Protein AF-A0A2I0MS78-F1 (afdb_monomer)

Organism: Columba livia (NCBI:txid8932)

Structure (mmCIF, N/CA/C/O backbone):
data_AF-A0A2I0MS78-F1
#
_entry.id   AF-A0A2I0MS78-F1
#
loop_
_atom_site.group_PDB
_atom_site.id
_atom_site.type_symbol
_atom_site.label_atom_id
_atom_site.label_alt_id
_atom_site.label_comp_id
_atom_site.label_asym_id
_atom_site.label_entity_id
_atom_site.label_seq_id
_atom_site.pdbx_PDB_ins_code
_atom_site.Cartn_x
_atom_site.Cartn_y
_atom_site.Cartn_z
_atom_site.occupancy
_atom_site.B_iso_or_equiv
_atom_site.auth_seq_id
_atom_site.auth_comp_id
_atom_site.auth_asym_id
_atom_site.auth_atom_id
_atom_site.pdbx_PDB_model_num
ATOM 1 N N . MET A 1 1 ? 9.696 18.339 -4.725 1.00 58.41 1 MET A N 1
ATOM 2 C CA . MET A 1 1 ? 10.150 17.250 -3.825 1.00 58.41 1 MET A CA 1
ATOM 3 C C . MET A 1 1 ? 8.979 16.506 -3.193 1.00 58.41 1 MET A C 1
ATOM 5 O O . MET A 1 1 ? 9.094 15.300 -3.017 1.00 58.41 1 MET A O 1
ATOM 9 N N . ASP A 1 2 ? 7.858 17.172 -2.899 1.00 79.50 2 ASP A N 1
ATOM 10 C CA . ASP A 1 2 ? 6.695 16.513 -2.284 1.00 79.50 2 ASP A CA 1
ATOM 11 C C . ASP A 1 2 ? 6.059 15.428 -3.173 1.00 79.50 2 ASP A C 1
ATOM 13 O O . ASP A 1 2 ? 5.660 14.387 -2.660 1.00 79.50 2 ASP A O 1
ATOM 17 N N . ASP A 1 3 ? 6.066 15.592 -4.499 1.00 82.44 3 ASP A N 1
ATOM 18 C CA . ASP A 1 3 ? 5.471 14.616 -5.430 1.00 82.44 3 ASP A CA 1
ATOM 19 C C . ASP A 1 3 ? 6.134 13.233 -5.367 1.00 82.44 3 ASP A C 1
ATOM 21 O O . ASP A 1 3 ? 5.449 12.215 -5.285 1.00 82.44 3 ASP A O 1
ATOM 25 N N . ALA A 1 4 ? 7.469 13.183 -5.322 1.00 83.06 4 ALA A N 1
ATOM 26 C CA . ALA A 1 4 ? 8.211 11.928 -5.193 1.00 83.06 4 ALA A CA 1
ATOM 27 C C . ALA A 1 4 ? 7.952 11.250 -3.836 1.00 83.06 4 ALA A C 1
ATOM 29 O O . ALA A 1 4 ? 7.836 10.028 -3.755 1.00 83.06 4 ALA A O 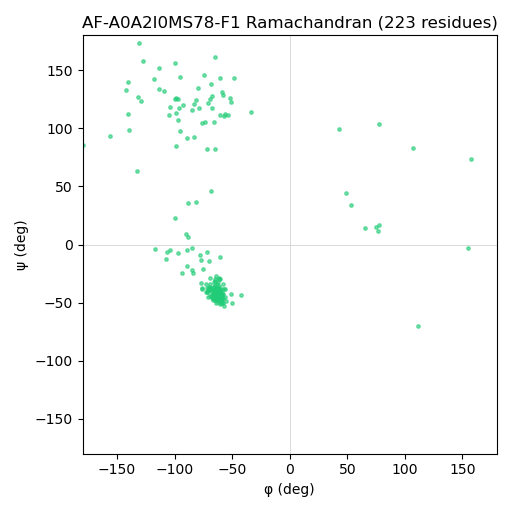1
ATOM 30 N N . LYS A 1 5 ? 7.804 12.041 -2.766 1.00 81.31 5 LYS A N 1
ATOM 31 C CA . LYS A 1 5 ? 7.459 11.523 -1.437 1.00 81.31 5 LYS A CA 1
ATOM 32 C C . LYS A 1 5 ? 6.053 10.923 -1.424 1.00 81.31 5 LYS A C 1
ATOM 34 O O . LYS A 1 5 ? 5.873 9.819 -0.916 1.00 81.31 5 LYS A O 1
ATOM 39 N N . ASN A 1 6 ? 5.086 11.621 -2.012 1.00 85.75 6 ASN A N 1
ATOM 40 C CA . ASN A 1 6 ? 3.706 11.151 -2.122 1.00 85.75 6 ASN A CA 1
ATOM 41 C C . ASN A 1 6 ? 3.625 9.853 -2.937 1.00 85.75 6 ASN A C 1
ATOM 43 O O . ASN A 1 6 ? 2.904 8.930 -2.562 1.00 85.75 6 ASN A O 1
ATOM 47 N N . LEU A 1 7 ? 4.413 9.753 -4.011 1.00 88.81 7 LEU A N 1
ATOM 48 C CA . LEU A 1 7 ? 4.521 8.556 -4.840 1.00 88.81 7 LEU A CA 1
ATOM 49 C C . LEU A 1 7 ? 5.031 7.347 -4.041 1.00 88.81 7 LEU A C 1
ATOM 51 O O . LEU A 1 7 ? 4.391 6.297 -4.017 1.00 88.81 7 LEU A O 1
ATOM 55 N N . LEU A 1 8 ? 6.149 7.513 -3.329 1.00 88.06 8 LEU A N 1
ATOM 56 C CA . LEU A 1 8 ? 6.727 6.463 -2.487 1.00 88.06 8 LEU A CA 1
ATOM 57 C C . LEU A 1 8 ? 5.777 6.042 -1.360 1.00 88.06 8 LEU A C 1
ATOM 59 O O . LEU A 1 8 ? 5.641 4.852 -1.073 1.00 88.06 8 LEU A O 1
ATOM 63 N N . GLN A 1 9 ? 5.081 7.002 -0.745 1.00 86.75 9 GLN A N 1
ATOM 64 C CA . GLN A 1 9 ? 4.062 6.718 0.266 1.00 86.75 9 GLN A CA 1
ATOM 65 C C . GLN A 1 9 ? 2.888 5.924 -0.311 1.00 86.75 9 GLN A C 1
ATOM 67 O O . GLN A 1 9 ? 2.423 4.986 0.335 1.00 86.75 9 GLN A O 1
ATOM 72 N N . ALA A 1 10 ? 2.431 6.248 -1.523 1.00 90.44 10 ALA A N 1
ATOM 73 C CA . ALA A 1 10 ? 1.357 5.517 -2.186 1.00 90.44 10 ALA A CA 1
ATOM 74 C C . ALA A 1 10 ? 1.752 4.060 -2.480 1.00 90.44 10 ALA A C 1
ATOM 76 O O . ALA A 1 10 ? 0.968 3.149 -2.209 1.00 90.44 10 ALA A O 1
ATOM 77 N N . ILE A 1 11 ? 2.980 3.835 -2.960 1.00 91.81 11 ILE A N 1
ATOM 78 C CA . ILE A 1 11 ? 3.521 2.489 -3.203 1.00 91.81 11 ILE A CA 1
ATOM 79 C C . ILE A 1 11 ? 3.636 1.712 -1.885 1.00 91.81 11 ILE A C 1
ATOM 81 O O . ILE A 1 11 ? 3.147 0.589 -1.785 1.00 91.81 11 ILE A O 1
ATOM 85 N N . SER A 1 12 ? 4.212 2.323 -0.843 1.00 89.81 12 SER A N 1
ATOM 86 C CA . SER A 1 12 ? 4.356 1.687 0.472 1.00 89.81 12 SER A CA 1
ATOM 87 C C . SER A 1 12 ? 3.003 1.348 1.106 1.00 89.81 12 SER A C 1
ATOM 89 O O . SER A 1 12 ? 2.834 0.258 1.651 1.00 89.81 12 SER A O 1
ATOM 91 N N . SER A 1 13 ? 2.014 2.244 1.008 1.00 90.62 13 SER A N 1
ATOM 92 C CA . SER A 1 13 ? 0.659 1.985 1.509 1.00 90.62 13 SER A CA 1
ATOM 93 C C . SER A 1 13 ? 0.015 0.806 0.787 1.00 90.62 13 SER A C 1
ATOM 95 O O . SER A 1 13 ? -0.566 -0.054 1.442 1.00 90.62 13 SER A O 1
ATOM 97 N N . PHE A 1 14 ? 0.154 0.737 -0.541 1.00 93.06 14 PHE A N 1
ATOM 98 C CA . PHE A 1 14 ? -0.369 -0.380 -1.323 1.00 93.06 14 PHE A CA 1
ATOM 99 C C . PHE A 1 14 ? 0.258 -1.713 -0.912 1.00 93.06 14 PHE A C 1
ATOM 101 O O . PHE A 1 14 ? -0.478 -2.666 -0.674 1.00 93.06 14 PHE A O 1
ATOM 108 N N . ILE A 1 15 ? 1.589 -1.776 -0.784 1.00 91.88 15 ILE A N 1
ATOM 109 C CA . ILE A 1 15 ? 2.288 -3.001 -0.364 1.00 91.88 15 ILE A CA 1
ATOM 110 C C . ILE A 1 15 ? 1.771 -3.454 1.004 1.00 91.88 15 ILE A C 1
ATOM 112 O O . ILE A 1 15 ? 1.407 -4.615 1.155 1.00 91.88 15 ILE A O 1
ATOM 116 N N . LYS A 1 16 ? 1.636 -2.539 1.973 1.00 89.38 16 LYS A N 1
ATOM 117 C CA . LYS A 1 16 ? 1.110 -2.856 3.312 1.00 89.38 16 LYS A CA 1
ATOM 118 C C . LYS A 1 16 ? -0.329 -3.366 3.283 1.00 89.38 16 LYS A C 1
ATOM 120 O O . LYS A 1 16 ? -0.652 -4.319 3.991 1.00 89.38 16 LYS A O 1
ATOM 125 N N . ASP A 1 17 ? -1.204 -2.738 2.502 1.00 90.25 17 ASP A N 1
ATOM 126 C CA . ASP A 1 17 ? -2.605 -3.155 2.412 1.00 90.25 17 ASP A CA 1
ATOM 127 C C . ASP A 1 17 ? -2.750 -4.497 1.680 1.00 90.25 17 ASP A C 1
ATOM 129 O O . ASP A 1 17 ? -3.541 -5.347 2.098 1.00 90.25 17 ASP A O 1
ATOM 133 N N . ALA A 1 18 ? -1.943 -4.729 0.643 1.00 90.75 18 ALA A N 1
ATOM 134 C CA . ALA A 1 18 ? -1.878 -5.999 -0.067 1.00 90.75 18 ALA A CA 1
ATOM 135 C C . ALA A 1 18 ? -1.312 -7.117 0.828 1.00 90.75 18 ALA A C 1
ATOM 137 O O . ALA A 1 18 ? -1.896 -8.198 0.887 1.00 90.75 18 ALA A O 1
ATOM 138 N N . ASP A 1 19 ? -0.267 -6.844 1.611 1.00 89.31 19 ASP A N 1
ATOM 139 C CA . ASP A 1 19 ? 0.266 -7.755 2.630 1.00 89.31 19 ASP A CA 1
ATOM 140 C C . ASP A 1 19 ? -0.767 -8.086 3.703 1.00 89.31 19 ASP A C 1
ATOM 142 O O . ASP A 1 19 ? -0.940 -9.249 4.071 1.00 89.31 19 ASP A O 1
ATOM 146 N N . ALA A 1 20 ? -1.482 -7.078 4.206 1.00 87.75 20 ALA A N 1
ATOM 147 C CA . ALA A 1 20 ? -2.550 -7.278 5.174 1.00 87.75 20 ALA A CA 1
ATOM 148 C C . ALA A 1 20 ? -3.666 -8.152 4.585 1.00 87.75 20 ALA A C 1
ATOM 150 O O . ALA A 1 20 ? -4.223 -8.995 5.288 1.00 87.75 20 ALA A O 1
ATOM 151 N N . TYR A 1 21 ? -3.983 -7.996 3.299 1.00 89.25 21 TYR A N 1
ATOM 152 C CA . TYR A 1 21 ? -4.941 -8.853 2.606 1.00 89.25 21 TYR A CA 1
ATOM 153 C C . TYR A 1 21 ? -4.429 -10.293 2.449 1.00 89.25 21 TYR A C 1
ATOM 155 O O . TYR A 1 21 ? -5.149 -11.230 2.795 1.00 89.25 21 TYR A O 1
ATOM 163 N N . ILE A 1 22 ? -3.173 -10.483 2.030 1.00 89.00 22 ILE A N 1
ATOM 164 C CA . ILE A 1 22 ? -2.531 -11.804 1.901 1.00 89.00 22 ILE A CA 1
ATOM 165 C C . ILE A 1 22 ? -2.483 -12.527 3.254 1.00 89.00 22 ILE A C 1
ATOM 167 O O . ILE A 1 22 ? -2.834 -13.703 3.337 1.00 89.00 22 ILE A O 1
ATOM 171 N N . LYS A 1 23 ? -2.119 -11.814 4.327 1.00 86.75 23 LYS A N 1
ATOM 172 C CA . LYS A 1 23 ? -2.101 -12.309 5.717 1.00 86.75 23 LYS A CA 1
ATOM 173 C C . LYS A 1 23 ? -3.506 -12.497 6.302 1.00 86.75 23 LYS A C 1
ATOM 175 O O . LYS A 1 23 ? -3.651 -12.990 7.416 1.00 86.75 23 LYS A O 1
ATOM 180 N N . GLY A 1 24 ? -4.550 -12.085 5.582 1.00 83.44 24 GLY A N 1
ATOM 181 C CA . GLY A 1 24 ? -5.938 -12.218 6.003 1.00 83.44 24 GLY A CA 1
ATOM 182 C C . GLY A 1 24 ? -6.393 -11.242 7.093 1.00 83.44 24 GLY A C 1
ATOM 183 O O . GLY A 1 24 ? -7.448 -11.460 7.689 1.00 83.44 24 GLY A O 1
ATOM 184 N N . GLN A 1 25 ? -5.615 -10.189 7.339 1.00 82.31 25 GLN A N 1
ATOM 185 C CA . GLN A 1 25 ? -5.873 -9.103 8.287 1.00 82.31 25 GLN A CA 1
ATOM 186 C C . GLN A 1 25 ? -6.758 -7.995 7.686 1.00 82.31 25 GLN A C 1
ATOM 188 O O . GLN A 1 25 ? -7.389 -7.239 8.426 1.00 82.31 25 GLN A O 1
ATOM 193 N N . LEU A 1 26 ? -6.807 -7.882 6.354 1.00 82.62 26 LEU A N 1
ATOM 194 C CA . LEU A 1 26 ? -7.689 -6.968 5.628 1.00 82.62 26 LEU A CA 1
ATOM 195 C C . LEU A 1 26 ? -8.867 -7.738 5.018 1.00 82.62 26 LEU A C 1
ATOM 197 O O . LEU A 1 26 ? -8.683 -8.603 4.165 1.00 82.62 26 LEU A O 1
ATOM 201 N N . VAL A 1 27 ? -10.083 -7.390 5.443 1.00 82.19 27 VAL A N 1
ATOM 202 C CA . VAL A 1 27 ? -11.334 -7.907 4.870 1.00 82.19 27 VAL A CA 1
ATOM 203 C C . VAL A 1 27 ? -11.803 -6.945 3.782 1.00 82.19 27 VAL A C 1
ATOM 205 O O . VAL A 1 27 ? -12.046 -5.770 4.060 1.00 82.19 27 VAL A O 1
ATOM 208 N N . CYS A 1 28 ? -11.933 -7.431 2.551 1.00 80.75 28 CYS A N 1
ATOM 209 C CA . CYS A 1 28 ? -12.414 -6.657 1.408 1.00 80.75 28 CYS A CA 1
ATOM 210 C C . CYS A 1 28 ? -13.507 -7.412 0.637 1.00 80.75 28 CYS A C 1
ATOM 212 O O . CYS A 1 28 ? -13.832 -8.562 0.937 1.00 80.75 28 CYS A O 1
ATOM 214 N N . ALA A 1 29 ? -14.111 -6.732 -0.338 1.00 81.94 29 ALA A N 1
ATOM 215 C CA . ALA A 1 29 ? -15.057 -7.347 -1.263 1.00 81.94 29 ALA A CA 1
ATOM 216 C C . ALA A 1 29 ? -14.369 -8.416 -2.141 1.00 81.94 29 ALA A C 1
ATOM 218 O O . ALA A 1 29 ? -13.146 -8.374 -2.292 1.00 81.94 29 ALA A O 1
ATOM 219 N N . PRO A 1 30 ? -15.133 -9.334 -2.768 1.00 83.38 30 PRO A N 1
ATOM 220 C CA . PRO A 1 30 ? -14.573 -10.325 -3.679 1.00 83.38 30 PRO A CA 1
ATOM 221 C C . PRO A 1 30 ? -13.690 -9.674 -4.747 1.00 83.38 30 PRO A C 1
ATOM 223 O O . PRO A 1 30 ? -14.125 -8.784 -5.485 1.00 83.38 30 PRO A O 1
ATOM 226 N N . VAL A 1 31 ? -12.439 -10.120 -4.797 1.00 86.75 31 VAL A N 1
ATOM 227 C CA . VAL A 1 31 ? -11.425 -9.612 -5.718 1.00 86.75 31 VAL A CA 1
ATOM 228 C C . VAL A 1 31 ? -11.635 -10.243 -7.092 1.00 86.75 31 VAL A C 1
ATOM 230 O O . VAL A 1 31 ? -11.839 -11.448 -7.211 1.00 86.75 31 VAL A O 1
ATOM 233 N N . LYS A 1 32 ? -11.567 -9.420 -8.138 1.00 88.19 32 LYS A N 1
ATOM 234 C CA . LYS A 1 32 ? -11.611 -9.850 -9.539 1.00 88.19 32 LYS A CA 1
ATOM 235 C C . LYS A 1 32 ? -10.197 -10.148 -10.020 1.00 88.19 32 LYS A C 1
ATOM 237 O O . LYS A 1 32 ? -9.463 -9.245 -10.430 1.00 88.19 32 LYS A O 1
ATOM 242 N N . GLU A 1 33 ? -9.804 -11.408 -9.883 1.00 89.00 33 GLU A N 1
ATOM 243 C CA . GLU A 1 33 ? -8.447 -11.881 -10.171 1.00 89.00 33 GLU A CA 1
ATOM 244 C C . GLU A 1 33 ? -8.071 -11.777 -11.643 1.00 89.00 33 GLU A C 1
ATOM 246 O O . GLU A 1 33 ? -6.960 -11.368 -11.960 1.00 89.00 33 GLU A O 1
ATOM 251 N N . ASP A 1 34 ? -9.002 -12.125 -12.525 1.00 90.50 34 ASP A N 1
ATOM 252 C CA . ASP A 1 34 ? -8.874 -12.060 -13.978 1.00 90.50 34 ASP A CA 1
ATOM 253 C C . ASP A 1 34 ? -8.374 -10.685 -14.433 1.00 90.50 34 ASP A C 1
ATOM 255 O O . ASP A 1 34 ? -7.358 -10.574 -15.119 1.00 90.50 34 ASP A O 1
ATOM 259 N N . ILE A 1 35 ? -9.022 -9.630 -13.937 1.00 91.56 35 ILE A N 1
ATOM 260 C CA . ILE A 1 35 ? -8.675 -8.246 -14.258 1.00 91.56 35 ILE A CA 1
ATOM 261 C C . ILE A 1 35 ? -7.292 -7.886 -13.705 1.00 91.56 35 ILE A C 1
ATOM 263 O O . ILE A 1 35 ? -6.532 -7.169 -14.353 1.00 91.56 35 ILE A O 1
ATOM 267 N N . LEU A 1 36 ? -6.951 -8.339 -12.495 1.00 93.19 36 LEU A N 1
ATOM 268 C CA . LEU A 1 36 ? -5.662 -8.018 -11.875 1.00 93.19 36 LEU A CA 1
ATOM 269 C C . LEU A 1 36 ? -4.494 -8.728 -12.569 1.00 93.19 36 LEU A C 1
ATOM 271 O O . LEU A 1 36 ? -3.450 -8.110 -12.776 1.00 93.19 36 LEU A O 1
ATOM 275 N N . TRP A 1 37 ? -4.675 -9.986 -12.971 1.00 95.19 37 TRP A N 1
ATOM 276 C CA . TRP A 1 37 ? -3.690 -10.730 -13.754 1.00 95.19 37 TRP A CA 1
ATOM 277 C C . TRP A 1 37 ? -3.468 -10.111 -15.130 1.00 95.19 37 TRP A C 1
ATOM 279 O O . TRP A 1 37 ? -2.320 -9.926 -15.537 1.00 95.19 37 TRP A O 1
ATOM 289 N N . GLU A 1 38 ? -4.547 -9.734 -15.817 1.00 95.69 38 GLU A N 1
ATOM 290 C CA . GLU A 1 38 ? -4.474 -9.034 -17.100 1.00 95.69 38 GLU A CA 1
ATOM 291 C C . GLU A 1 38 ? -3.729 -7.699 -16.958 1.00 95.69 38 GLU A C 1
ATOM 293 O O . GLU A 1 38 ? -2.810 -7.402 -17.722 1.00 95.69 38 GLU A O 1
ATOM 298 N N . ARG A 1 39 ? -4.067 -6.909 -15.931 1.00 95.25 39 ARG A N 1
ATOM 299 C CA . ARG A 1 39 ? -3.391 -5.638 -15.633 1.00 95.25 39 ARG A CA 1
ATOM 300 C C . ARG A 1 39 ? -1.905 -5.841 -15.367 1.00 95.25 39 ARG A C 1
ATOM 302 O O . ARG A 1 39 ? -1.100 -5.114 -15.936 1.00 95.25 39 ARG A O 1
ATOM 309 N N . LEU A 1 40 ? -1.535 -6.836 -14.562 1.00 96.50 40 LEU A N 1
ATOM 310 C CA . LEU A 1 40 ? -0.136 -7.152 -14.280 1.00 96.50 40 LEU A CA 1
ATOM 311 C C . LEU A 1 40 ? 0.627 -7.543 -15.556 1.00 96.50 40 LEU A C 1
ATOM 313 O O . LEU A 1 40 ? 1.751 -7.085 -15.762 1.00 96.50 40 LEU A O 1
ATOM 317 N N . ALA A 1 41 ? 0.029 -8.366 -16.421 1.00 97.06 41 ALA A N 1
ATOM 318 C CA . ALA A 1 41 ? 0.632 -8.754 -17.694 1.00 97.06 41 ALA A CA 1
ATOM 319 C C . ALA A 1 41 ? 0.833 -7.541 -18.619 1.00 97.06 41 ALA A C 1
ATOM 321 O O . ALA A 1 41 ? 1.929 -7.345 -19.147 1.00 97.06 41 ALA A O 1
ATOM 322 N N . ASN A 1 42 ? -0.185 -6.686 -18.744 1.00 96.94 42 ASN A N 1
ATOM 323 C CA . ASN A 1 42 ? -0.113 -5.465 -19.543 1.00 96.94 42 ASN A CA 1
ATOM 324 C C . ASN A 1 42 ? 0.944 -4.495 -18.999 1.00 96.94 42 ASN A C 1
ATOM 326 O O . ASN A 1 42 ? 1.758 -3.992 -19.768 1.00 96.94 42 ASN A O 1
ATOM 330 N N . THR A 1 43 ? 1.009 -4.289 -17.680 1.00 97.38 43 THR A N 1
ATOM 331 C CA . THR A 1 43 ? 2.044 -3.452 -17.058 1.00 97.38 43 THR A CA 1
ATOM 332 C C . THR A 1 43 ? 3.446 -3.983 -17.353 1.00 97.38 43 THR A C 1
ATOM 334 O O . THR A 1 43 ? 4.310 -3.194 -17.722 1.00 97.38 43 THR A O 1
ATOM 337 N N . LYS A 1 44 ? 3.678 -5.302 -17.282 1.00 97.12 44 LYS A N 1
ATOM 338 C CA . LYS A 1 44 ? 4.979 -5.905 -17.635 1.00 97.12 44 LYS A CA 1
ATOM 339 C C . LYS A 1 44 ? 5.398 -5.594 -19.071 1.00 97.12 44 LYS A C 1
ATOM 341 O O . LYS A 1 44 ? 6.562 -5.272 -19.314 1.00 97.12 44 LYS A O 1
ATOM 346 N N . VAL A 1 45 ? 4.462 -5.677 -20.018 1.00 97.69 45 VAL A N 1
ATOM 347 C CA . VAL A 1 45 ? 4.714 -5.336 -21.426 1.00 97.69 45 VAL A CA 1
ATOM 348 C C . VAL A 1 45 ? 5.028 -3.847 -21.570 1.00 97.69 45 VAL A C 1
ATOM 350 O O . VAL A 1 45 ? 6.026 -3.501 -22.200 1.00 97.69 45 VAL A O 1
ATOM 353 N N . THR A 1 46 ? 4.239 -2.976 -20.939 1.00 97.12 46 THR A N 1
ATOM 354 C CA . THR A 1 46 ? 4.436 -1.520 -20.987 1.00 97.12 46 THR A CA 1
ATOM 355 C C . THR A 1 46 ? 5.767 -1.095 -20.373 1.00 97.12 46 THR A C 1
ATOM 357 O O . THR A 1 46 ? 6.471 -0.287 -20.967 1.00 97.12 46 THR A O 1
ATOM 360 N N . VAL A 1 47 ? 6.153 -1.659 -19.226 1.00 96.62 47 VAL A N 1
ATOM 361 C CA . VAL A 1 47 ? 7.443 -1.377 -18.576 1.00 96.62 47 VAL A CA 1
ATOM 362 C C . VAL A 1 47 ? 8.601 -1.814 -19.468 1.00 96.62 47 VAL A C 1
ATOM 364 O O . VAL A 1 47 ? 9.542 -1.052 -19.671 1.00 96.62 47 VAL A O 1
ATOM 367 N N . LYS A 1 48 ? 8.516 -3.007 -20.068 1.00 95.88 48 LYS A N 1
ATOM 368 C CA . LYS A 1 48 ? 9.542 -3.481 -21.003 1.00 95.88 48 LYS A CA 1
ATOM 369 C C . LYS A 1 48 ? 9.649 -2.580 -22.238 1.00 95.88 48 LYS A C 1
ATOM 371 O O . LYS A 1 48 ? 10.757 -2.301 -22.683 1.00 95.88 48 LYS A O 1
ATOM 376 N N . ALA A 1 49 ? 8.519 -2.128 -22.779 1.00 96.81 49 ALA A N 1
ATOM 377 C CA . ALA A 1 49 ? 8.493 -1.201 -23.906 1.00 96.81 49 ALA A CA 1
ATOM 378 C C . ALA A 1 49 ? 9.080 0.168 -23.532 1.00 96.81 49 ALA A C 1
ATOM 380 O O . ALA A 1 49 ? 9.853 0.717 -24.305 1.00 96.81 49 ALA A O 1
ATOM 381 N N . ALA A 1 50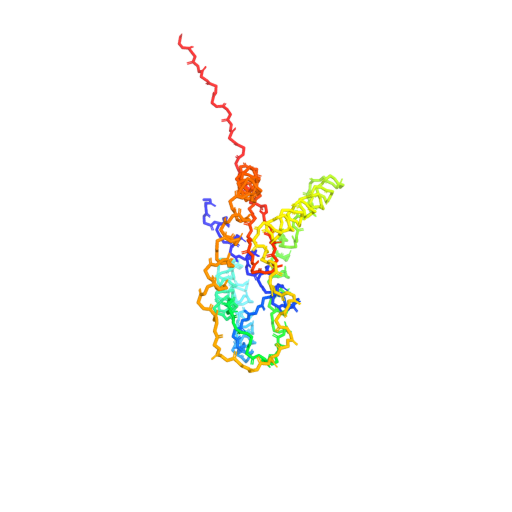 ? 8.771 0.681 -22.339 1.00 96.69 50 ALA A N 1
ATOM 382 C CA . ALA A 1 50 ? 9.324 1.932 -21.830 1.00 96.69 50 ALA A CA 1
ATOM 383 C C . ALA A 1 50 ? 10.845 1.849 -21.637 1.00 96.69 50 ALA A C 1
ATOM 385 O O . ALA A 1 50 ? 11.565 2.754 -22.029 1.00 96.69 50 ALA A O 1
ATOM 386 N N . PHE A 1 51 ? 11.364 0.734 -21.120 1.00 93.62 51 PHE A N 1
ATOM 387 C CA . PHE A 1 51 ? 12.813 0.547 -21.004 1.00 93.62 51 PHE A CA 1
ATOM 388 C C . PHE A 1 51 ? 13.524 0.369 -22.348 1.00 93.62 51 PHE A C 1
ATOM 390 O O . PHE A 1 51 ? 14.687 0.743 -22.469 1.00 93.62 51 PHE A O 1
ATOM 397 N N . ALA A 1 52 ? 12.842 -0.173 -23.358 1.00 96.06 52 ALA A N 1
ATOM 398 C CA . ALA A 1 52 ? 13.375 -0.251 -24.718 1.00 96.06 52 ALA A CA 1
ATOM 399 C C . ALA A 1 52 ? 13.356 1.106 -25.453 1.00 96.06 52 ALA A C 1
ATOM 401 O O . ALA A 1 52 ? 14.098 1.279 -26.418 1.00 96.06 52 ALA A O 1
ATOM 402 N N . ASP A 1 53 ? 12.519 2.044 -25.005 1.00 94.69 53 ASP A N 1
ATOM 403 C CA . ASP A 1 53 ? 12.363 3.399 -25.539 1.00 94.69 53 ASP A CA 1
ATOM 404 C C . ASP A 1 53 ? 13.154 4.391 -24.671 1.00 94.69 53 ASP A C 1
ATOM 406 O O . ASP A 1 53 ? 12.626 4.956 -23.719 1.00 94.69 53 ASP A O 1
ATOM 410 N N . ASP A 1 54 ? 14.452 4.534 -24.955 1.00 96.19 54 ASP A N 1
ATOM 411 C CA . ASP A 1 54 ? 15.369 5.469 -24.272 1.00 96.19 54 ASP A CA 1
ATOM 412 C C . ASP A 1 54 ? 15.392 5.351 -22.733 1.00 96.19 54 ASP A C 1
ATOM 414 O O . ASP A 1 54 ? 15.544 6.335 -22.013 1.00 96.19 54 ASP A O 1
ATOM 418 N N . PHE A 1 55 ? 15.221 4.131 -22.205 1.00 92.62 55 PHE A N 1
ATOM 419 C CA . PHE A 1 55 ? 15.124 3.889 -20.762 1.00 92.62 55 PHE A CA 1
ATOM 420 C C . PHE A 1 55 ? 14.121 4.833 -20.067 1.00 92.62 55 PHE A C 1
ATOM 422 O O . PHE A 1 55 ? 14.412 5.365 -18.992 1.00 92.62 55 PHE A O 1
ATOM 429 N N . ASP A 1 56 ? 12.934 5.035 -20.656 1.00 95.69 56 ASP A N 1
ATOM 430 C CA . ASP A 1 56 ? 11.878 5.911 -20.129 1.00 95.69 56 ASP A CA 1
ATOM 431 C C . ASP A 1 56 ? 11.328 5.387 -18.785 1.00 95.69 56 ASP A C 1
ATOM 433 O O . ASP A 1 56 ? 10.293 4.719 -18.677 1.00 95.69 56 ASP A O 1
ATOM 437 N N . THR A 1 57 ? 12.051 5.708 -17.711 1.00 92.69 57 THR A N 1
ATOM 438 C CA . THR A 1 57 ? 11.695 5.361 -16.331 1.00 92.69 57 THR A CA 1
ATOM 439 C C . THR A 1 57 ? 10.416 6.053 -15.884 1.00 92.69 57 THR A C 1
ATOM 441 O O . THR A 1 57 ? 9.667 5.486 -15.091 1.00 92.69 57 THR A O 1
ATOM 444 N N . SER A 1 58 ? 10.111 7.236 -16.423 1.00 92.75 58 SER A N 1
ATOM 445 C CA . SER A 1 58 ? 8.897 7.980 -16.084 1.00 92.75 58 SER A CA 1
ATOM 446 C C . SER A 1 58 ? 7.656 7.218 -16.542 1.00 92.75 58 SER A C 1
ATOM 448 O O . SER A 1 58 ? 6.733 7.003 -15.753 1.00 92.75 58 SER A O 1
ATOM 450 N N . ARG A 1 59 ? 7.653 6.733 -17.790 1.00 95.19 59 ARG A N 1
ATOM 451 C CA . ARG A 1 59 ? 6.568 5.904 -18.329 1.00 95.19 59 ARG A CA 1
ATOM 452 C C . ARG A 1 59 ? 6.477 4.555 -17.623 1.00 95.19 59 ARG A C 1
ATOM 454 O O . ARG A 1 59 ? 5.370 4.096 -17.340 1.00 95.19 59 ARG A O 1
ATOM 461 N N . ALA A 1 60 ? 7.611 3.938 -17.294 1.00 95.62 60 ALA A N 1
ATOM 462 C CA . ALA A 1 60 ? 7.627 2.681 -16.550 1.00 95.62 60 ALA A CA 1
ATOM 463 C C . ALA A 1 60 ? 7.007 2.831 -15.145 1.00 95.62 60 ALA A C 1
ATOM 465 O O . ALA A 1 60 ? 6.135 2.051 -14.760 1.00 95.62 60 ALA A O 1
ATOM 466 N N . VAL A 1 61 ? 7.392 3.877 -14.406 1.00 94.31 61 VAL A N 1
ATOM 467 C CA . VAL A 1 61 ? 6.846 4.187 -13.076 1.00 94.31 61 VAL A CA 1
ATOM 468 C C . VAL A 1 61 ? 5.359 4.548 -13.153 1.00 94.31 61 VAL A C 1
ATOM 470 O O . VAL A 1 61 ? 4.581 4.094 -12.314 1.00 94.31 61 VAL A O 1
ATOM 473 N N . ALA A 1 62 ? 4.930 5.295 -14.175 1.00 94.88 62 ALA A N 1
ATOM 474 C CA . ALA A 1 62 ? 3.515 5.601 -14.393 1.00 94.88 62 ALA A CA 1
ATOM 475 C C . ALA A 1 62 ? 2.674 4.326 -14.594 1.00 94.88 62 ALA A C 1
ATOM 477 O O . ALA A 1 62 ? 1.639 4.162 -13.949 1.00 94.88 62 ALA A O 1
ATOM 478 N N . ALA A 1 63 ? 3.157 3.371 -15.397 1.00 96.62 63 ALA A N 1
ATOM 479 C CA . ALA A 1 63 ? 2.474 2.094 -15.616 1.00 96.62 63 ALA A CA 1
ATOM 480 C C . ALA A 1 63 ? 2.337 1.255 -14.328 1.00 96.62 63 ALA A C 1
ATOM 482 O O . ALA A 1 63 ? 1.356 0.524 -14.151 1.00 96.62 63 ALA A O 1
ATOM 483 N N . ILE A 1 64 ? 3.306 1.359 -13.416 1.00 95.62 64 ILE A N 1
ATOM 484 C CA . ILE A 1 64 ? 3.256 0.712 -12.098 1.00 95.62 64 ILE A CA 1
ATOM 485 C C . ILE A 1 64 ? 2.259 1.408 -11.179 1.00 95.62 64 ILE A C 1
ATOM 487 O O . ILE A 1 64 ? 1.492 0.738 -10.488 1.00 95.62 64 ILE A O 1
ATOM 491 N N . MET A 1 65 ? 2.214 2.737 -11.193 1.00 95.12 65 MET A N 1
ATOM 492 C CA . MET A 1 65 ? 1.217 3.479 -10.427 1.00 95.12 65 MET A CA 1
ATOM 493 C C . MET A 1 65 ? -0.207 3.190 -10.880 1.00 95.12 65 MET A C 1
ATOM 495 O O . MET A 1 65 ? -1.090 3.059 -10.033 1.00 95.12 65 MET A O 1
ATOM 499 N N . ASP A 1 66 ? -0.426 3.010 -12.180 1.00 95.69 66 ASP A N 1
ATOM 500 C CA . ASP A 1 66 ? -1.719 2.577 -12.704 1.00 95.69 66 ASP A CA 1
ATOM 501 C C . ASP A 1 66 ? -2.095 1.185 -12.177 1.00 95.69 66 ASP A C 1
ATOM 503 O O . ASP A 1 66 ? -3.224 0.969 -11.724 1.00 95.69 66 ASP A O 1
ATOM 507 N N . LEU A 1 67 ? -1.148 0.240 -12.152 1.00 95.94 67 LEU A N 1
ATOM 508 C CA . LEU A 1 67 ? -1.364 -1.088 -11.567 1.00 95.94 67 LEU A CA 1
ATOM 509 C C . LEU A 1 67 ? -1.741 -0.997 -10.080 1.00 95.94 67 LEU A C 1
ATOM 511 O O . LEU A 1 67 ? -2.728 -1.603 -9.653 1.00 95.94 67 LEU A O 1
ATOM 515 N N . ILE A 1 68 ? -1.002 -0.197 -9.309 1.00 94.69 68 ILE A N 1
ATOM 516 C CA . ILE A 1 68 ? -1.256 0.057 -7.885 1.00 94.69 68 ILE A CA 1
ATOM 517 C C . ILE A 1 68 ? -2.633 0.691 -7.680 1.00 94.69 68 ILE A C 1
ATOM 519 O O . ILE A 1 68 ? -3.383 0.281 -6.793 1.00 94.69 68 ILE A O 1
ATOM 523 N N . HIS A 1 69 ? -3.006 1.661 -8.514 1.00 94.25 69 HIS A N 1
ATOM 524 C CA . HIS A 1 69 ? -4.313 2.304 -8.465 1.00 94.25 69 HIS A CA 1
ATOM 525 C C . HIS A 1 69 ? -5.445 1.286 -8.668 1.00 94.25 69 HIS A C 1
ATOM 527 O O . HIS A 1 69 ? -6.422 1.262 -7.910 1.00 94.25 69 HIS A O 1
ATOM 533 N N . HIS A 1 70 ? -5.297 0.395 -9.651 1.00 91.75 70 HIS A N 1
ATOM 534 C CA . HIS A 1 70 ? -6.263 -0.667 -9.913 1.00 91.75 70 HIS A CA 1
ATOM 535 C C . HIS A 1 70 ? -6.339 -1.704 -8.784 1.00 91.75 70 HIS A C 1
ATOM 537 O O . HIS A 1 70 ? -7.447 -2.120 -8.436 1.00 91.75 70 HIS A O 1
ATOM 543 N N . GLY A 1 71 ? -5.207 -2.071 -8.179 1.00 91.75 71 GLY A N 1
ATOM 544 C CA . GLY A 1 71 ? -5.162 -2.948 -7.006 1.00 91.75 71 GLY A CA 1
ATOM 545 C C . GLY A 1 71 ? -5.839 -2.320 -5.782 1.00 91.75 71 GLY A C 1
ATOM 546 O O . GLY A 1 71 ? -6.755 -2.905 -5.205 1.00 91.75 71 GLY A O 1
ATOM 547 N N . ASN A 1 72 ? -5.487 -1.077 -5.443 1.00 92.56 72 ASN A N 1
ATOM 548 C CA . ASN A 1 72 ?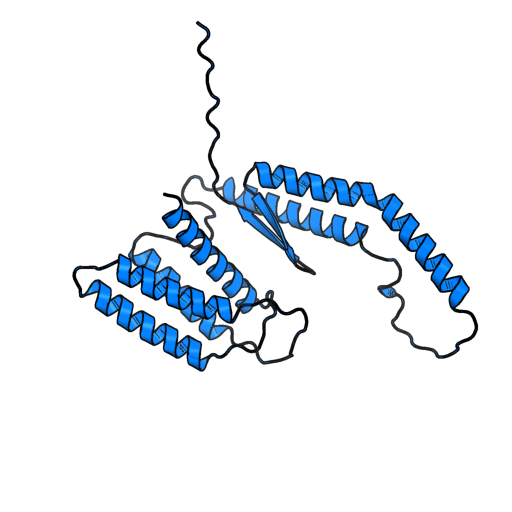 -6.082 -0.333 -4.325 1.00 92.56 72 ASN A CA 1
ATOM 549 C C . ASN A 1 72 ? -7.600 -0.167 -4.454 1.00 92.56 72 ASN A C 1
ATOM 551 O O . ASN A 1 72 ? -8.326 -0.192 -3.460 1.00 92.56 72 ASN A O 1
ATOM 555 N N . ARG A 1 73 ? -8.117 -0.029 -5.681 1.00 89.44 73 ARG A N 1
ATOM 556 C CA . ARG A 1 73 ? -9.564 0.063 -5.910 1.00 89.44 73 ARG A CA 1
ATOM 557 C C . ARG A 1 73 ? -10.311 -1.188 -5.434 1.00 89.44 73 ARG A C 1
ATOM 559 O O . ARG A 1 73 ? -11.477 -1.060 -5.054 1.00 89.44 73 ARG A O 1
ATOM 566 N N . GLN A 1 74 ? -9.659 -2.351 -5.458 1.00 88.38 74 GLN A N 1
ATOM 567 C CA . GLN A 1 74 ? -10.213 -3.631 -5.014 1.00 88.38 74 GLN A CA 1
ATO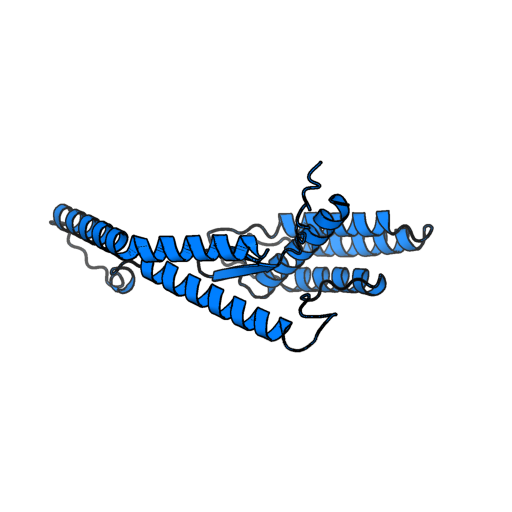M 568 C C . GLN A 1 74 ? -9.885 -3.949 -3.540 1.00 88.38 74 GLN A C 1
ATOM 570 O O . GLN A 1 74 ? -10.677 -4.617 -2.882 1.00 88.38 74 GLN A O 1
ATOM 575 N N . LEU A 1 75 ? -8.802 -3.396 -2.978 1.00 86.19 75 LEU A N 1
ATOM 576 C CA . LEU A 1 75 ? -8.414 -3.523 -1.560 1.00 86.19 75 LEU A CA 1
ATOM 577 C C . LEU A 1 75 ? -9.150 -2.553 -0.613 1.00 86.19 75 LEU A C 1
ATOM 579 O O . LEU A 1 75 ? -8.587 -2.048 0.357 1.00 86.19 75 LEU A O 1
ATOM 583 N N . LYS A 1 76 ? -10.433 -2.276 -0.859 1.00 82.00 76 LYS A N 1
ATOM 584 C CA . LYS A 1 76 ? -11.224 -1.430 0.047 1.00 82.00 76 LYS A CA 1
ATOM 585 C C . LYS A 1 76 ? -11.729 -2.249 1.228 1.00 82.00 76 LYS A C 1
ATOM 587 O O . LYS A 1 76 ? -12.425 -3.243 1.029 1.00 82.00 76 LYS A O 1
ATOM 592 N N . ALA A 1 77 ? -11.409 -1.805 2.442 1.00 76.62 77 ALA A N 1
ATOM 593 C CA . ALA A 1 77 ? -11.882 -2.437 3.667 1.00 76.62 77 ALA A CA 1
ATOM 594 C C . ALA A 1 77 ? -13.420 -2.450 3.723 1.00 76.62 77 ALA A C 1
ATOM 596 O O . ALA A 1 77 ? -14.062 -1.416 3.525 1.00 76.62 77 ALA A O 1
ATOM 597 N N . VAL A 1 78 ? -14.006 -3.611 4.020 1.00 74.88 78 VAL A N 1
ATOM 598 C CA . VAL A 1 78 ? -15.454 -3.784 4.213 1.00 74.88 78 VAL A CA 1
ATOM 599 C C . VAL A 1 78 ? -15.712 -4.252 5.645 1.00 74.88 78 VAL A C 1
ATOM 601 O O . VAL A 1 78 ? -14.951 -5.037 6.202 1.00 74.88 78 VAL A O 1
ATOM 604 N N . THR A 1 79 ? -16.789 -3.765 6.264 1.00 61.66 79 THR A N 1
ATOM 605 C CA . THR A 1 79 ? -17.153 -4.071 7.661 1.00 61.66 79 THR A CA 1
ATOM 606 C C . THR A 1 79 ? -17.808 -5.442 7.853 1.00 61.66 79 THR A C 1
ATOM 608 O O . THR A 1 79 ? -18.009 -5.863 8.989 1.00 61.66 79 THR A O 1
ATOM 611 N N . LYS A 1 80 ? -18.151 -6.141 6.765 1.00 59.91 80 LYS A N 1
ATOM 612 C CA . LYS A 1 80 ? -18.844 -7.432 6.774 1.00 59.91 80 LYS A CA 1
ATOM 613 C C . LYS A 1 80 ? -18.085 -8.430 5.905 1.00 59.91 80 LYS A C 1
ATOM 615 O O . LYS A 1 80 ? -17.874 -8.168 4.723 1.00 59.91 80 LYS A O 1
ATOM 620 N N . ASP A 1 81 ? -17.698 -9.557 6.499 1.00 60.88 81 ASP A N 1
ATOM 621 C CA . ASP A 1 81 ? -17.065 -10.659 5.777 1.00 60.88 81 ASP A CA 1
ATOM 622 C C . ASP A 1 81 ? -18.108 -11.345 4.883 1.00 60.88 81 ASP A C 1
ATOM 624 O O . ASP A 1 81 ? -19.166 -11.771 5.353 1.00 60.88 81 ASP A O 1
ATOM 628 N N . ALA A 1 82 ? -17.841 -11.386 3.578 1.00 59.62 82 ALA A N 1
ATOM 629 C CA . ALA A 1 82 ? -18.717 -12.014 2.594 1.00 59.62 82 ALA A CA 1
ATOM 630 C C . ALA A 1 82 ? -18.472 -13.528 2.466 1.00 59.62 82 ALA A C 1
ATOM 632 O O . ALA A 1 82 ? -19.178 -14.184 1.704 1.00 59.62 82 ALA A O 1
ATOM 633 N N . GLY A 1 83 ? -17.484 -14.093 3.176 1.00 59.56 83 GLY A N 1
ATOM 634 C CA . GLY A 1 83 ? -17.190 -15.530 3.141 1.00 59.56 83 GLY A CA 1
ATOM 635 C C . GLY A 1 83 ? -16.708 -16.039 1.777 1.00 59.56 83 GLY A C 1
ATOM 636 O O . GLY A 1 83 ? -16.701 -17.245 1.540 1.00 59.56 83 GLY A O 1
ATOM 637 N N . SER A 1 84 ? -16.321 -15.144 0.861 1.00 65.06 84 SER A N 1
ATOM 638 C CA . SER A 1 84 ? -15.786 -15.521 -0.448 1.00 65.06 84 SER A CA 1
ATOM 639 C C . SER A 1 84 ? -14.352 -16.052 -0.322 1.00 65.06 84 SER A C 1
ATOM 641 O O . SER A 1 84 ? -13.589 -15.511 0.486 1.00 65.06 84 SER A O 1
ATOM 643 N N . PRO A 1 85 ? -13.940 -17.037 -1.144 1.00 68.00 85 PRO A N 1
ATOM 644 C CA . PRO A 1 85 ? -12.555 -17.494 -1.199 1.00 68.00 85 PRO A CA 1
ATOM 645 C C . PRO A 1 85 ? -11.599 -16.313 -1.394 1.00 68.00 85 PRO A C 1
ATOM 647 O O . PRO A 1 85 ? -11.770 -15.509 -2.311 1.00 68.00 85 PRO A O 1
ATOM 650 N N . ARG A 1 86 ? -10.608 -16.181 -0.507 1.00 74.31 86 ARG A N 1
ATOM 651 C CA . ARG A 1 86 ? -9.578 -15.144 -0.625 1.00 74.31 86 ARG A CA 1
ATOM 652 C C . ARG A 1 86 ? -8.561 -15.603 -1.655 1.00 74.31 86 ARG A C 1
ATOM 654 O O . ARG A 1 86 ? -7.881 -16.601 -1.431 1.00 74.31 86 ARG A O 1
ATOM 661 N N . SER A 1 87 ? -8.420 -14.864 -2.747 1.00 73.69 87 SER A N 1
ATOM 662 C CA . SER A 1 87 ? -7.298 -15.071 -3.660 1.00 73.69 87 SER A CA 1
ATOM 663 C C . SER A 1 87 ? -6.174 -14.110 -3.345 1.00 73.69 87 SER A C 1
ATOM 665 O O . SER A 1 87 ? -6.204 -12.937 -3.717 1.00 73.69 87 SER A O 1
ATOM 667 N N . SER A 1 88 ? -5.205 -14.616 -2.590 1.00 83.19 88 SER A N 1
ATOM 668 C CA . SER A 1 88 ? -4.009 -13.896 -2.152 1.00 83.19 88 SER A CA 1
ATOM 669 C C . SER A 1 88 ? -2.888 -13.911 -3.197 1.00 83.19 88 SER A C 1
ATOM 671 O O . SER A 1 88 ? -2.058 -13.002 -3.223 1.00 83.19 88 SER A O 1
ATOM 673 N N . VAL A 1 89 ? -2.874 -14.906 -4.090 1.00 91.19 89 VAL A N 1
ATOM 674 C CA . VAL A 1 89 ? -1.755 -15.172 -5.014 1.00 91.19 89 VAL A CA 1
ATOM 675 C C . VAL A 1 89 ? -1.525 -14.018 -5.989 1.00 91.19 89 VAL A C 1
ATOM 677 O O . VAL A 1 89 ? -0.378 -13.652 -6.261 1.00 91.19 89 VAL A O 1
ATOM 680 N N . VAL A 1 90 ? -2.603 -13.411 -6.493 1.00 92.44 90 VAL A N 1
ATOM 681 C CA . VAL A 1 90 ? -2.503 -12.307 -7.454 1.00 92.44 90 VAL A CA 1
ATOM 682 C C . VAL A 1 90 ? -1.823 -11.081 -6.842 1.00 92.44 90 VAL A C 1
ATOM 684 O O . VAL A 1 90 ? -0.932 -10.504 -7.460 1.00 92.44 90 VAL A O 1
ATOM 687 N N . TYR A 1 91 ? -2.149 -10.733 -5.595 1.00 92.88 91 TYR A N 1
ATOM 688 C CA . TYR A 1 91 ? -1.495 -9.622 -4.904 1.00 92.88 91 TYR A CA 1
ATOM 689 C C . TYR A 1 91 ? -0.048 -9.939 -4.556 1.00 92.88 91 TYR A C 1
ATOM 691 O O . TYR A 1 91 ? 0.800 -9.078 -4.757 1.00 92.88 91 TYR A O 1
ATOM 699 N N . GLY A 1 92 ? 0.263 -11.170 -4.135 1.00 92.50 92 GLY A N 1
ATOM 700 C CA . GLY A 1 92 ? 1.656 -11.579 -3.921 1.00 92.50 92 GLY A CA 1
ATOM 701 C C . GLY A 1 92 ? 2.498 -11.443 -5.194 1.00 92.50 92 GLY A C 1
ATOM 702 O O . GLY A 1 92 ? 3.629 -10.969 -5.153 1.00 92.50 92 GLY A O 1
ATOM 703 N N . SER A 1 93 ? 1.910 -11.766 -6.348 1.00 94.69 93 SER A N 1
ATOM 704 C CA . SER A 1 93 ? 2.566 -11.622 -7.653 1.00 94.69 93 SER A CA 1
ATOM 705 C C . SER A 1 93 ? 2.758 -10.160 -8.061 1.00 94.69 93 SER A C 1
ATOM 707 O O . SER A 1 93 ? 3.786 -9.813 -8.643 1.00 94.69 93 SER A O 1
ATOM 709 N N . ILE A 1 94 ? 1.787 -9.295 -7.749 1.00 95.00 94 ILE A N 1
ATOM 710 C CA . ILE A 1 94 ? 1.894 -7.850 -7.977 1.00 95.00 94 ILE A CA 1
ATOM 711 C C . ILE A 1 94 ? 2.980 -7.245 -7.077 1.00 95.00 94 ILE A C 1
ATOM 713 O O . ILE A 1 94 ? 3.830 -6.522 -7.589 1.00 95.00 94 ILE A O 1
ATOM 717 N N . ILE A 1 95 ? 2.991 -7.565 -5.776 1.00 93.38 95 ILE A N 1
ATOM 718 C CA . ILE A 1 95 ? 4.015 -7.096 -4.827 1.00 93.38 95 ILE A CA 1
ATOM 719 C C . ILE A 1 95 ? 5.400 -7.522 -5.307 1.00 93.38 95 ILE A C 1
ATOM 721 O O . ILE A 1 95 ? 6.254 -6.667 -5.513 1.00 93.38 95 ILE A O 1
ATOM 725 N N . SER A 1 96 ? 5.592 -8.815 -5.587 1.00 94.25 96 SER A N 1
ATOM 726 C CA . SER A 1 96 ? 6.881 -9.348 -6.036 1.00 94.25 96 SER A CA 1
ATOM 727 C C . SER A 1 96 ? 7.383 -8.665 -7.311 1.00 94.25 96 SER A C 1
ATOM 729 O O . SER A 1 96 ? 8.575 -8.389 -7.438 1.00 94.25 96 SER A O 1
ATOM 731 N N . TYR A 1 97 ? 6.485 -8.347 -8.248 1.00 95.44 97 TYR A N 1
ATOM 732 C CA . TYR A 1 97 ? 6.861 -7.620 -9.456 1.00 95.44 97 TYR A CA 1
ATOM 733 C C . TYR A 1 97 ? 7.261 -6.166 -9.174 1.00 95.44 97 TYR A C 1
ATOM 735 O O . TYR A 1 97 ? 8.259 -5.701 -9.717 1.00 95.44 97 TYR A O 1
ATOM 743 N N . ILE A 1 98 ? 6.502 -5.456 -8.335 1.00 94.00 98 ILE A N 1
ATOM 744 C CA . ILE A 1 98 ? 6.795 -4.067 -7.958 1.00 94.00 98 ILE A CA 1
ATOM 745 C C . ILE A 1 98 ? 8.131 -3.994 -7.217 1.00 94.00 98 ILE A C 1
ATOM 747 O O . ILE A 1 98 ? 8.980 -3.179 -7.568 1.00 94.00 98 ILE A O 1
ATOM 751 N N . GLU A 1 99 ? 8.341 -4.862 -6.228 1.00 92.19 99 GLU A N 1
ATOM 752 C CA . GLU A 1 99 ? 9.597 -4.933 -5.484 1.00 92.19 99 GLU A CA 1
ATOM 753 C C . GLU A 1 99 ? 10.770 -5.268 -6.401 1.00 92.19 99 GLU A C 1
ATOM 755 O O . GLU A 1 99 ? 11.787 -4.588 -6.333 1.00 92.19 99 GLU A O 1
ATOM 760 N N . GLY A 1 100 ? 10.619 -6.249 -7.298 1.00 91.69 100 GLY A N 1
ATOM 761 C CA . GLY A 1 100 ? 11.640 -6.590 -8.288 1.00 91.69 100 GLY A CA 1
ATOM 762 C C . GLY A 1 100 ? 11.998 -5.406 -9.188 1.00 91.69 100 GLY A C 1
ATOM 763 O O . GLY A 1 100 ? 13.167 -5.049 -9.281 1.00 91.69 100 GLY A O 1
ATOM 764 N N . PHE A 1 101 ? 10.994 -4.737 -9.765 1.00 92.75 101 PHE A N 1
ATOM 765 C CA . PHE A 1 101 ? 11.195 -3.553 -10.606 1.00 92.75 101 PHE A CA 1
ATOM 766 C C . PHE A 1 101 ? 11.986 -2.460 -9.889 1.00 92.75 101 PHE A C 1
ATOM 768 O O . PHE A 1 101 ? 12.919 -1.885 -10.443 1.00 92.75 101 PHE A O 1
ATOM 775 N N . PHE A 1 102 ? 11.598 -2.139 -8.658 1.00 91.44 102 PHE A N 1
ATOM 776 C CA . PHE A 1 102 ? 12.260 -1.077 -7.922 1.00 91.44 102 PHE A CA 1
ATOM 777 C C . PHE A 1 102 ? 13.652 -1.493 -7.455 1.00 91.44 102 PHE A C 1
ATOM 779 O O . PHE A 1 102 ? 14.558 -0.662 -7.481 1.00 91.44 102 PHE A O 1
ATOM 786 N N . ASN A 1 103 ? 13.848 -2.766 -7.111 1.00 90.31 103 ASN A N 1
ATOM 787 C CA . ASN A 1 103 ? 15.151 -3.299 -6.734 1.00 90.31 103 ASN A CA 1
ATOM 788 C C . ASN A 1 103 ? 16.135 -3.253 -7.913 1.00 90.31 103 ASN A C 1
ATOM 790 O O . ASN A 1 103 ? 17.286 -2.867 -7.726 1.00 90.31 103 ASN A O 1
ATOM 794 N N . ASP A 1 104 ? 15.662 -3.527 -9.134 1.00 88.50 104 ASP A N 1
ATOM 795 C CA . ASP A 1 104 ? 16.441 -3.355 -10.369 1.00 88.50 104 ASP A CA 1
ATOM 796 C C . ASP A 1 104 ? 16.865 -1.887 -10.584 1.00 88.50 104 ASP A C 1
ATOM 798 O O . ASP A 1 104 ? 17.928 -1.615 -11.141 1.00 88.50 104 ASP A O 1
ATOM 802 N N . LEU A 1 105 ? 16.068 -0.930 -10.093 1.00 87.94 105 LEU A N 1
ATOM 803 C CA . LEU A 1 105 ? 16.380 0.506 -10.083 1.00 87.94 105 LEU A CA 1
ATOM 804 C C . LEU A 1 105 ? 17.163 0.962 -8.835 1.00 87.94 105 LEU A C 1
ATOM 806 O O . LEU A 1 105 ? 17.370 2.161 -8.644 1.00 87.94 105 LEU A O 1
ATOM 810 N N . GLY A 1 106 ? 17.594 0.037 -7.972 1.00 86.00 106 GLY A N 1
ATOM 811 C CA . GLY A 1 106 ? 18.344 0.336 -6.748 1.00 86.00 106 GLY A CA 1
ATOM 812 C C . GLY A 1 106 ? 17.496 0.869 -5.585 1.00 86.00 106 GLY A C 1
ATOM 813 O O . GLY A 1 106 ? 18.038 1.438 -4.639 1.00 86.00 106 GLY A O 1
ATOM 814 N N . MET A 1 107 ? 16.173 0.700 -5.636 1.00 85.44 107 MET A N 1
ATOM 815 C CA . MET A 1 107 ? 15.229 1.076 -4.582 1.00 85.44 107 MET A CA 1
ATOM 816 C C . MET A 1 107 ? 14.648 -0.165 -3.900 1.00 85.44 107 MET A C 1
ATOM 818 O O . MET A 1 107 ? 14.142 -1.069 -4.554 1.00 85.44 107 MET A O 1
ATOM 822 N N . SER A 1 108 ? 14.632 -0.186 -2.570 1.00 81.38 108 SER A N 1
ATOM 823 C CA . SER A 1 108 ? 13.979 -1.250 -1.801 1.00 81.38 108 SER A CA 1
ATOM 824 C C . SER A 1 108 ? 12.778 -0.707 -1.028 1.00 81.38 108 SER A C 1
ATOM 826 O O . SER A 1 108 ? 12.841 0.348 -0.398 1.00 81.38 108 SER A O 1
ATOM 828 N N . PHE A 1 109 ? 11.666 -1.440 -1.113 1.00 73.12 109 PHE A N 1
ATOM 829 C CA . PHE A 1 109 ? 10.413 -1.167 -0.393 1.00 73.12 109 PHE A CA 1
ATOM 830 C C . PHE A 1 109 ? 10.165 -2.141 0.751 1.00 73.12 109 PHE A C 1
ATOM 832 O O . PHE A 1 109 ? 9.222 -1.936 1.521 1.00 73.12 109 PHE A O 1
ATOM 839 N N . GLY A 1 110 ? 11.023 -3.163 0.870 1.00 60.41 110 GLY A N 1
ATOM 840 C CA . GLY A 1 110 ? 11.090 -3.994 2.058 1.00 60.41 110 GLY A CA 1
ATOM 841 C C . GLY A 1 110 ? 11.139 -3.092 3.279 1.00 60.41 110 GLY A C 1
ATOM 842 O O . GLY A 1 110 ? 11.695 -1.991 3.207 1.00 60.41 110 GLY A O 1
ATOM 843 N N . GLU A 1 111 ? 10.480 -3.532 4.354 1.00 52.22 111 GLU A N 1
ATOM 844 C CA . GLU A 1 111 ? 10.485 -2.848 5.641 1.00 52.22 111 GLU A CA 1
ATOM 845 C C . GLU A 1 111 ? 11.842 -2.187 5.831 1.00 52.22 111 GLU A C 1
ATOM 847 O O . GLU A 1 111 ? 12.870 -2.858 5.914 1.00 52.22 111 GLU A O 1
ATOM 852 N N . LYS A 1 112 ? 11.844 -0.854 5.851 1.00 46.16 112 LYS A N 1
ATOM 853 C CA . LYS A 1 112 ? 13.003 -0.027 6.171 1.00 46.16 112 LYS A CA 1
ATOM 854 C C . LYS A 1 112 ? 13.332 -0.208 7.663 1.00 46.16 112 LYS A C 1
ATOM 856 O O . LYS A 1 112 ? 13.532 0.755 8.388 1.00 46.16 112 LYS A O 1
ATOM 861 N N . GLN A 1 113 ? 13.358 -1.451 8.137 1.00 42.91 113 GLN A N 1
ATOM 862 C CA . GLN A 1 113 ? 14.228 -1.914 9.189 1.00 42.91 113 GLN A CA 1
ATOM 863 C C . GLN A 1 113 ? 15.633 -1.969 8.577 1.00 42.91 113 GLN A C 1
ATOM 865 O O . GLN A 1 113 ? 16.131 -3.006 8.162 1.00 42.91 113 GLN A O 1
ATOM 870 N N . VAL A 1 114 ? 16.268 -0.796 8.565 1.00 44.19 114 VAL A N 1
ATOM 871 C CA . VAL A 1 114 ? 17.724 -0.628 8.535 1.00 44.19 114 VAL A CA 1
ATOM 872 C C . VAL A 1 114 ? 18.433 -0.833 7.193 1.00 44.19 114 VAL A C 1
ATOM 874 O O . VAL A 1 114 ? 18.868 -1.918 6.830 1.00 44.19 114 VAL A O 1
ATOM 877 N N . ALA A 1 115 ? 18.795 0.293 6.587 1.00 37.38 115 ALA A N 1
ATOM 878 C CA . ALA A 1 115 ? 20.104 0.427 5.958 1.00 37.38 115 ALA A CA 1
ATOM 879 C C . ALA A 1 115 ? 20.722 1.757 6.401 1.00 37.38 115 ALA A C 1
ATOM 881 O O . ALA A 1 115 ? 20.843 2.655 5.588 1.00 37.38 115 ALA A O 1
ATOM 882 N N . LEU A 1 116 ? 20.984 1.893 7.712 1.00 39.34 116 LEU A N 1
ATOM 883 C CA . LEU A 1 116 ? 21.948 2.790 8.381 1.00 39.34 116 LEU A CA 1
ATOM 884 C C . LEU A 1 116 ? 21.837 2.528 9.911 1.00 39.34 116 LEU A C 1
ATOM 886 O O . LEU A 1 116 ? 21.061 3.183 10.597 1.00 39.34 116 LEU A O 1
ATOM 890 N N . GLY A 1 117 ? 22.562 1.527 10.440 1.00 39.03 117 GLY A N 1
ATOM 891 C CA . GLY A 1 117 ? 22.689 1.255 11.892 1.00 39.03 117 GLY A CA 1
ATOM 892 C C . GLY A 1 117 ? 21.930 0.022 12.417 1.00 39.03 117 GLY A C 1
ATOM 893 O O . GLY A 1 117 ? 20.822 0.132 12.936 1.00 39.03 117 GLY A O 1
ATOM 894 N N . GLY A 1 118 ? 22.528 -1.168 12.276 1.00 53.53 118 GLY A N 1
ATOM 895 C CA . GLY A 1 118 ? 21.983 -2.446 12.756 1.00 53.53 118 GLY A CA 1
ATOM 896 C C . GLY A 1 118 ? 21.949 -2.562 14.283 1.00 53.53 118 GLY A C 1
ATOM 897 O O . GLY A 1 118 ? 22.900 -2.177 14.955 1.00 53.53 118 GLY A O 1
ATOM 898 N N . GLY A 1 119 ? 20.849 -3.114 14.807 1.00 55.19 119 GLY A N 1
ATOM 899 C CA . GLY A 1 119 ? 20.597 -3.351 16.235 1.00 55.19 119 GLY A CA 1
ATOM 900 C C . GLY A 1 119 ? 19.494 -2.451 16.790 1.00 55.19 119 GLY A C 1
ATOM 901 O O . GLY A 1 119 ? 18.379 -2.909 17.044 1.00 55.19 119 GLY A O 1
ATOM 902 N N . ASP A 1 120 ? 19.780 -1.158 16.902 1.00 62.47 120 ASP A N 1
ATOM 903 C CA . ASP A 1 120 ? 18.933 -0.216 17.644 1.00 62.47 120 ASP A CA 1
ATOM 904 C C . ASP A 1 120 ? 17.579 0.051 16.973 1.00 62.47 120 ASP A C 1
ATOM 906 O O . ASP A 1 120 ? 16.569 0.205 17.653 1.00 62.47 120 ASP A O 1
ATOM 910 N N . SER A 1 121 ? 17.513 0.050 15.639 1.00 69.44 121 SER A N 1
ATOM 911 C CA . SER A 1 121 ? 16.264 0.323 14.912 1.00 69.44 121 SER A CA 1
ATOM 912 C C . SER A 1 121 ? 15.290 -0.867 14.903 1.00 69.44 121 SER A C 1
ATOM 914 O O . SER A 1 121 ? 14.076 -0.660 14.984 1.00 69.44 121 SER A O 1
ATOM 916 N N . ALA A 1 122 ? 15.791 -2.107 14.882 1.00 71.88 122 ALA A N 1
ATOM 917 C CA . ALA A 1 122 ? 14.953 -3.300 15.034 1.00 71.88 122 ALA A CA 1
ATOM 918 C C . ALA A 1 122 ? 14.433 -3.423 16.476 1.00 71.88 122 ALA A C 1
ATOM 920 O O . ALA A 1 122 ? 13.252 -3.696 16.696 1.00 71.88 122 ALA A O 1
ATOM 921 N N . LEU A 1 123 ? 15.292 -3.131 17.463 1.00 81.00 123 LEU A N 1
ATOM 922 C CA . LEU A 1 123 ? 14.894 -3.044 18.868 1.00 81.00 123 LEU A CA 1
ATOM 923 C C . LEU A 1 123 ? 13.825 -1.963 19.072 1.00 81.00 123 LEU A C 1
ATOM 925 O O . LEU A 1 123 ? 12.788 -2.237 19.670 1.00 81.00 123 LEU A O 1
ATOM 929 N N . LEU A 1 124 ? 14.033 -0.763 18.523 1.00 84.62 124 LEU A N 1
ATOM 930 C CA . LEU A 1 124 ? 13.062 0.329 18.572 1.00 84.62 124 LEU A CA 1
ATOM 931 C C . LEU A 1 124 ? 11.729 -0.071 17.931 1.00 84.62 124 LEU A C 1
ATOM 933 O O . LEU A 1 124 ? 10.679 0.176 18.515 1.00 84.62 124 LEU A O 1
ATOM 937 N N . SER A 1 125 ? 11.760 -0.738 16.776 1.00 83.12 125 SER A N 1
ATOM 938 C CA . SER A 1 125 ? 10.549 -1.229 16.104 1.00 83.12 125 SER A CA 1
ATOM 939 C C . SER A 1 125 ? 9.796 -2.238 16.975 1.00 83.12 125 SER A C 1
ATOM 941 O O . SER A 1 125 ? 8.584 -2.121 17.135 1.00 83.12 125 SER A O 1
ATOM 943 N N . SER A 1 126 ? 10.508 -3.172 17.615 1.00 84.50 126 SER A N 1
ATOM 944 C CA . SER A 1 126 ? 9.913 -4.116 18.569 1.00 84.50 126 SER A CA 1
ATOM 945 C C . SER A 1 126 ? 9.318 -3.413 19.793 1.00 84.50 126 SER A C 1
ATOM 947 O O . SER A 1 126 ? 8.261 -3.814 20.274 1.00 84.50 126 SER A O 1
ATOM 949 N N . VAL A 1 127 ? 9.974 -2.369 20.307 1.00 91.00 127 VAL A N 1
ATOM 950 C CA . VAL A 1 127 ? 9.476 -1.580 21.443 1.00 91.00 127 VAL A CA 1
ATOM 951 C C . VAL A 1 127 ? 8.217 -0.803 21.056 1.00 91.00 127 VAL A C 1
ATOM 953 O O . VAL A 1 127 ? 7.244 -0.810 21.809 1.00 91.00 127 VAL A O 1
ATOM 956 N N . ILE A 1 128 ? 8.204 -0.169 19.879 1.00 90.25 128 ILE A N 1
ATOM 957 C CA . ILE A 1 128 ? 7.030 0.544 19.357 1.00 90.25 128 ILE A CA 1
ATOM 958 C C . ILE A 1 128 ? 5.871 -0.434 19.155 1.00 90.25 128 ILE A C 1
ATOM 960 O O . ILE A 1 128 ? 4.746 -0.137 19.547 1.00 90.25 128 ILE A O 1
ATOM 964 N N . GLU A 1 129 ? 6.137 -1.618 18.609 1.00 88.75 129 GLU A N 1
ATOM 965 C CA . GLU A 1 129 ? 5.138 -2.667 18.417 1.00 88.75 129 GLU A CA 1
ATOM 966 C C . GLU A 1 129 ? 4.503 -3.112 19.751 1.00 88.75 129 GLU A C 1
ATOM 968 O O . GLU A 1 129 ? 3.274 -3.138 19.876 1.00 88.75 129 GLU A O 1
ATOM 973 N N . GLU A 1 130 ? 5.309 -3.388 20.785 1.00 93.44 130 GLU A N 1
ATOM 974 C CA . GLU A 1 130 ? 4.782 -3.703 22.123 1.00 93.44 130 GLU A CA 1
ATOM 975 C C . GLU A 1 130 ? 4.000 -2.535 22.733 1.00 93.44 130 GLU A C 1
ATOM 977 O O . GLU A 1 130 ? 2.952 -2.747 23.349 1.00 93.44 130 GLU A O 1
ATOM 982 N N . LEU A 1 131 ? 4.454 -1.297 22.532 1.00 94.19 131 LEU A N 1
ATOM 983 C CA . LEU A 1 131 ? 3.785 -0.095 23.028 1.00 94.19 131 LEU A CA 1
ATOM 984 C C . LEU A 1 131 ? 2.417 0.115 22.363 1.00 94.19 131 LEU A C 1
ATOM 986 O O . LEU A 1 131 ? 1.424 0.393 23.042 1.00 94.19 131 LEU A O 1
ATOM 990 N N . VAL A 1 132 ? 2.336 -0.070 21.044 1.00 91.81 132 VAL A N 1
ATOM 991 C CA . VAL A 1 132 ? 1.088 0.004 20.273 1.00 91.81 132 VAL A CA 1
ATOM 992 C C . VAL A 1 132 ? 0.130 -1.102 20.709 1.00 91.81 132 VAL A C 1
ATOM 994 O O . VAL A 1 132 ? -1.059 -0.842 20.921 1.00 91.81 132 VAL A O 1
ATOM 997 N N . ARG A 1 133 ? 0.635 -2.319 20.934 1.00 90.50 133 ARG A N 1
ATOM 998 C CA . ARG A 1 133 ? -0.164 -3.446 21.430 1.00 90.50 133 ARG A CA 1
ATOM 999 C C . ARG A 1 133 ? -0.661 -3.224 22.856 1.00 90.50 133 ARG A C 1
ATOM 1001 O O . ARG A 1 133 ? -1.818 -3.525 23.155 1.00 90.50 133 ARG A O 1
ATOM 1008 N N . PHE A 1 134 ? 0.179 -2.685 23.734 1.00 94.44 134 PHE A N 1
ATOM 1009 C CA . PHE A 1 134 ? -0.205 -2.292 25.086 1.00 94.44 134 PHE A CA 1
ATOM 1010 C C . PHE A 1 134 ? -1.319 -1.241 25.050 1.00 94.44 134 PHE A C 1
ATOM 1012 O O . PHE A 1 134 ? -2.373 -1.444 25.655 1.00 94.44 134 PHE A O 1
ATOM 1019 N N . ARG A 1 135 ? -1.146 -0.173 24.261 1.00 93.25 135 ARG A N 1
ATOM 1020 C CA . ARG A 1 135 ? -2.167 0.863 24.058 1.00 93.25 135 ARG A CA 1
ATOM 1021 C C . ARG A 1 135 ? -3.483 0.268 23.558 1.00 93.25 135 ARG A C 1
ATOM 1023 O O . ARG A 1 135 ? -4.542 0.620 24.074 1.00 93.25 135 ARG A O 1
ATOM 1030 N N . ALA A 1 136 ? -3.432 -0.637 22.581 1.00 90.56 136 ALA A N 1
ATOM 1031 C CA . ALA A 1 136 ? -4.614 -1.312 22.051 1.00 90.56 136 ALA A CA 1
ATOM 1032 C C . ALA A 1 136 ? -5.356 -2.100 23.140 1.00 90.56 136 ALA A C 1
ATOM 1034 O O . ALA A 1 136 ? -6.574 -1.978 23.257 1.00 90.56 136 ALA A O 1
ATOM 1035 N N . LYS A 1 137 ? -4.633 -2.840 23.992 1.00 91.06 137 LYS A N 1
ATOM 1036 C CA . LYS A 1 137 ? -5.211 -3.562 25.139 1.00 91.06 137 LYS A CA 1
ATOM 1037 C C . LYS A 1 137 ? -5.850 -2.616 26.154 1.00 91.06 137 LYS A C 1
ATOM 1039 O O . LYS A 1 137 ? -6.976 -2.862 26.576 1.00 91.06 137 LYS A O 1
ATOM 1044 N N . VAL A 1 138 ? -5.170 -1.527 26.517 1.00 92.62 138 VAL A N 1
ATOM 1045 C CA . VAL A 1 138 ? -5.690 -0.526 27.467 1.00 92.62 138 VAL A CA 1
ATOM 1046 C C . VAL A 1 138 ? -6.942 0.147 26.912 1.00 92.62 138 VAL A C 1
ATOM 1048 O O . VAL A 1 138 ? -7.950 0.236 27.610 1.00 92.62 138 VAL A O 1
ATOM 1051 N N . ARG A 1 139 ? -6.925 0.555 25.638 1.00 90.75 139 ARG A N 1
ATOM 1052 C CA . ARG A 1 139 ? -8.093 1.129 24.959 1.00 90.75 139 ARG A CA 1
ATOM 1053 C C . ARG A 1 139 ? -9.240 0.124 24.878 1.00 90.75 139 ARG A C 1
ATOM 1055 O O . ARG A 1 139 ? -10.379 0.493 25.143 1.00 90.75 139 ARG A O 1
ATOM 1062 N N . HIS A 1 140 ? -8.953 -1.134 24.546 1.00 88.81 140 HIS A N 1
ATOM 1063 C CA . HIS A 1 140 ? -9.965 -2.185 24.501 1.00 88.81 140 HIS A CA 1
ATOM 1064 C C . HIS A 1 140 ? -10.585 -2.409 25.879 1.00 88.81 140 HIS A C 1
ATOM 1066 O O . HIS A 1 140 ? -11.801 -2.400 25.983 1.00 88.81 140 HIS A O 1
ATOM 1072 N N . TYR A 1 141 ? -9.785 -2.501 26.944 1.00 89.19 141 TYR A N 1
ATOM 1073 C CA . TYR A 1 141 ? -10.285 -2.590 28.319 1.00 89.19 141 TYR A CA 1
ATOM 1074 C C . TYR A 1 141 ? -11.127 -1.369 28.712 1.00 89.19 141 TYR A C 1
ATOM 1076 O O . TYR A 1 141 ? -12.202 -1.511 29.295 1.00 89.19 141 TYR A O 1
ATOM 1084 N N . ALA A 1 142 ? -10.676 -0.165 28.355 1.00 89.12 142 ALA A N 1
ATOM 1085 C CA . ALA A 1 142 ? -11.402 1.066 28.637 1.00 89.12 142 ALA A CA 1
ATOM 1086 C C . ALA A 1 142 ? -12.784 1.097 27.952 1.00 89.12 142 ALA A C 1
ATOM 1088 O O . ALA A 1 142 ? -13.749 1.589 28.535 1.00 89.12 142 ALA A O 1
ATOM 1089 N N . LEU A 1 143 ? -12.887 0.525 26.746 1.00 86.31 143 LEU A N 1
ATOM 1090 C CA . LEU A 1 143 ? -14.123 0.425 25.963 1.00 86.31 143 LEU A CA 1
ATOM 1091 C C . LEU A 1 143 ? -14.943 -0.849 26.244 1.00 86.31 143 LEU A C 1
ATOM 1093 O O . LEU A 1 143 ? -16.125 -0.886 25.899 1.00 86.31 143 LEU A O 1
ATOM 1097 N N . ALA A 1 144 ? -14.340 -1.882 26.839 1.00 83.25 144 ALA A N 1
ATOM 1098 C CA . ALA A 1 144 ? -14.958 -3.185 27.059 1.00 83.25 144 ALA A CA 1
ATOM 1099 C C . ALA A 1 144 ? -16.094 -3.083 28.076 1.00 83.25 144 ALA A C 1
ATOM 1101 O O . ALA A 1 144 ? -15.925 -2.594 29.196 1.00 83.25 144 ALA A O 1
ATOM 1102 N N . LEU A 1 145 ? -17.258 -3.586 27.683 1.00 72.25 145 LEU A N 1
ATOM 1103 C CA . LEU A 1 145 ? -18.449 -3.622 28.519 1.00 72.25 145 LEU A CA 1
ATOM 1104 C C . LEU A 1 145 ? -18.549 -4.985 29.218 1.00 72.25 145 LEU A C 1
ATOM 1106 O O . LEU A 1 145 ? -18.214 -5.990 28.590 1.00 72.25 145 LEU A O 1
ATOM 1110 N N . PRO A 1 146 ? -19.037 -5.048 30.470 1.00 59.81 146 PRO A N 1
ATOM 1111 C CA . PRO A 1 146 ? -19.153 -6.304 31.216 1.00 59.81 146 PRO A CA 1
ATOM 1112 C C . PRO A 1 146 ? -20.061 -7.386 30.599 1.00 59.81 146 PRO A C 1
ATOM 1114 O O . PRO A 1 146 ? -20.008 -8.519 31.057 1.00 59.81 146 PRO A O 1
ATOM 1117 N N . ASP A 1 147 ? -20.860 -7.093 29.567 1.00 55.38 147 ASP A N 1
ATOM 1118 C CA . ASP A 1 147 ? -21.925 -8.005 29.109 1.00 55.38 147 ASP A CA 1
ATOM 1119 C C . ASP A 1 147 ? -21.633 -8.801 27.830 1.00 55.38 147 ASP A C 1
ATOM 1121 O O . ASP A 1 147 ? -22.405 -9.685 27.472 1.00 55.38 147 ASP A O 1
ATOM 1125 N N . ALA A 1 148 ? -20.503 -8.579 27.152 1.00 46.75 148 ALA A N 1
ATOM 1126 C CA . ALA A 1 148 ? -20.192 -9.341 25.934 1.00 46.75 148 ALA A CA 1
ATOM 1127 C C . ALA A 1 148 ? -19.861 -10.829 26.198 1.00 46.75 148 ALA A C 1
ATOM 1129 O O . ALA A 1 148 ? -19.844 -11.625 25.265 1.00 46.75 148 ALA A O 1
ATOM 1130 N N . ALA A 1 149 ? -19.607 -11.215 27.454 1.00 41.34 149 ALA A N 1
ATOM 1131 C CA . ALA A 1 149 ? -19.335 -12.601 27.844 1.00 41.34 149 ALA A CA 1
ATOM 1132 C C . ALA A 1 149 ? -20.568 -13.350 28.395 1.00 41.34 149 ALA A C 1
ATOM 1134 O O . ALA A 1 149 ? -20.479 -14.554 28.624 1.00 41.34 149 ALA A O 1
ATOM 1135 N N . ALA A 1 150 ? -21.703 -12.670 28.612 1.00 41.03 150 ALA A N 1
ATOM 1136 C CA . ALA A 1 150 ? -22.881 -13.251 29.269 1.00 41.03 150 ALA A CA 1
ATOM 1137 C C . ALA A 1 150 ? -24.067 -13.544 28.323 1.00 41.03 150 ALA A C 1
ATOM 1139 O O . ALA A 1 150 ? -24.974 -14.277 28.708 1.00 41.03 150 ALA A O 1
ATOM 1140 N N . GLU A 1 151 ? -24.070 -13.054 27.077 1.00 39.41 151 GLU A N 1
ATOM 1141 C CA . GLU A 1 151 ? -25.190 -13.239 26.128 1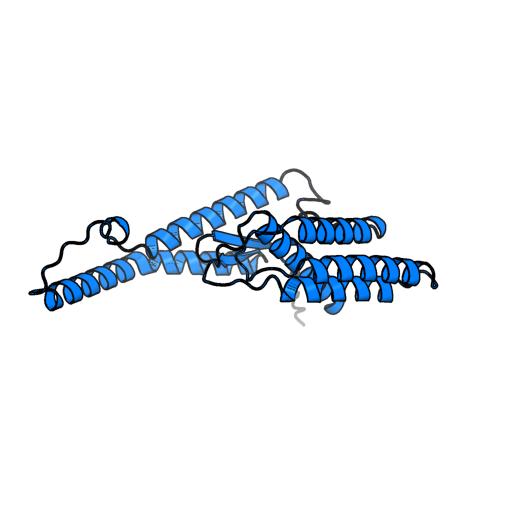.00 39.41 151 GLU A CA 1
ATOM 1142 C C . GLU A 1 151 ? -25.117 -14.527 25.276 1.00 39.41 151 GLU A C 1
ATOM 1144 O O . GLU A 1 151 ? -25.523 -14.549 24.117 1.00 39.41 151 GLU A O 1
ATOM 1149 N N . ALA A 1 152 ? -24.628 -15.635 25.840 1.00 36.41 152 ALA A N 1
ATOM 1150 C CA . ALA A 1 152 ? -24.642 -16.946 25.173 1.00 36.41 152 ALA A CA 1
ATOM 1151 C C . ALA A 1 152 ? -25.787 -17.870 25.636 1.00 36.41 152 ALA A C 1
ATOM 1153 O O . ALA A 1 152 ? -25.684 -19.086 25.484 1.00 36.41 152 ALA A O 1
ATOM 1154 N N . VAL A 1 153 ? -26.882 -17.333 26.189 1.00 36.56 153 VAL A N 1
ATOM 1155 C CA . VAL A 1 153 ? -28.091 -18.127 26.476 1.00 36.56 153 VAL A CA 1
ATOM 1156 C C . VAL A 1 153 ? -29.354 -17.320 26.147 1.00 36.56 153 VAL A C 1
ATOM 1158 O O . VAL A 1 153 ? -29.644 -16.348 26.843 1.00 36.56 153 VAL A O 1
ATOM 1161 N N . PRO A 1 154 ? -30.141 -17.700 25.124 1.00 40.03 154 PRO A N 1
ATOM 1162 C CA . PRO A 1 154 ? -31.473 -17.154 24.937 1.00 40.03 154 PRO A CA 1
ATOM 1163 C C . PRO A 1 154 ? -32.454 -17.928 25.825 1.00 40.03 154 PRO A C 1
ATOM 1165 O O . PRO A 1 154 ? -32.624 -19.136 25.665 1.00 40.03 154 PRO A O 1
ATOM 1168 N N . MET A 1 155 ? -33.140 -17.242 26.737 1.00 36.41 155 MET A N 1
ATOM 1169 C CA . MET A 1 155 ? -34.445 -17.708 27.203 1.00 36.41 155 MET A CA 1
ATOM 1170 C C . MET A 1 155 ? -35.457 -16.571 27.182 1.00 36.41 155 MET A C 1
ATOM 1172 O O . MET A 1 155 ? -35.237 -15.480 27.707 1.00 36.41 155 MET A O 1
ATOM 1176 N N . GLU A 1 156 ? -36.559 -16.877 26.509 1.00 36.19 156 GLU A N 1
ATOM 1177 C CA . GLU A 1 156 ? -37.757 -16.076 26.326 1.00 36.19 156 GLU A CA 1
ATOM 1178 C C . GLU A 1 156 ? -38.427 -15.743 27.667 1.00 36.19 156 GLU A C 1
ATOM 1180 O O . GLU A 1 156 ? -38.498 -16.577 28.568 1.00 36.19 156 GLU A O 1
ATOM 1185 N N . GLY A 1 157 ? -38.975 -14.531 27.784 1.00 36.56 157 GLY A N 1
ATOM 1186 C CA . GLY A 1 157 ? -39.782 -14.142 28.944 1.00 36.56 157 GLY A CA 1
ATOM 1187 C C . GLY A 1 157 ? -39.847 -12.636 29.163 1.00 36.56 157 GLY A C 1
ATOM 1188 O O . GLY A 1 157 ? -39.223 -12.091 30.068 1.00 36.56 157 GLY A O 1
ATOM 1189 N N . ALA A 1 158 ? -40.595 -11.936 28.314 1.00 48.00 158 ALA A N 1
ATOM 1190 C CA . ALA A 1 158 ? -40.728 -10.487 28.344 1.00 48.00 158 ALA A CA 1
ATOM 1191 C C . ALA A 1 158 ? -41.784 -10.004 29.354 1.00 48.00 158 ALA A C 1
ATOM 1193 O O . ALA A 1 158 ? -42.923 -9.832 28.951 1.00 48.00 158 ALA A O 1
ATOM 1194 N N . VAL A 1 159 ? -41.411 -9.692 30.605 1.00 41.28 159 VAL A N 1
ATOM 1195 C CA . VAL A 1 159 ? -42.070 -8.652 31.438 1.00 41.28 159 VAL A CA 1
ATOM 1196 C C . VAL A 1 159 ? -41.074 -8.145 32.504 1.00 41.28 159 VAL A C 1
ATOM 1198 O O . VAL A 1 159 ? -40.949 -8.737 33.568 1.00 41.28 159 VAL A O 1
ATOM 1201 N N . GLY A 1 160 ? -40.340 -7.054 32.233 1.00 46.53 160 GLY A N 1
ATOM 1202 C CA . GLY A 1 160 ? -39.457 -6.416 33.238 1.00 46.53 160 GLY A CA 1
ATOM 1203 C C . GLY A 1 160 ? -38.258 -5.597 32.723 1.00 46.53 160 GLY A C 1
ATOM 1204 O O . GLY A 1 160 ? -37.538 -4.984 33.507 1.00 46.53 160 GLY A O 1
ATOM 1205 N N . THR A 1 161 ? -38.024 -5.531 31.411 1.00 52.41 161 THR A N 1
ATOM 1206 C CA . THR A 1 161 ? -36.736 -5.098 30.824 1.00 52.41 161 THR A CA 1
ATOM 1207 C C . THR A 1 161 ? -36.443 -3.591 30.803 1.00 52.41 161 THR A C 1
ATOM 1209 O O . THR A 1 161 ? -35.292 -3.212 30.600 1.00 52.41 161 THR A O 1
ATOM 1212 N N . LYS A 1 162 ? -37.417 -2.697 31.040 1.00 48.66 162 LYS A N 1
ATOM 1213 C CA . LYS A 1 162 ? -37.163 -1.237 30.974 1.00 48.66 162 LYS A CA 1
ATOM 1214 C C . LYS A 1 162 ? -36.313 -0.710 32.140 1.00 48.66 162 LYS A C 1
ATOM 1216 O O . LYS A 1 162 ? -35.458 0.141 31.913 1.00 48.66 162 LYS A O 1
ATOM 1221 N N . GLY A 1 163 ? -36.510 -1.235 33.353 1.00 52.56 163 GLY A N 1
ATOM 1222 C CA . GLY A 1 163 ? -35.726 -0.852 34.537 1.00 52.56 163 GLY A CA 1
ATOM 1223 C C . GLY A 1 163 ? -34.289 -1.378 34.483 1.00 52.56 163 GLY A C 1
ATOM 1224 O O . GLY A 1 163 ? -33.348 -0.609 34.661 1.00 52.56 163 GLY A O 1
ATOM 1225 N N . ALA A 1 164 ? -34.121 -2.654 34.115 1.00 59.09 164 ALA A N 1
ATOM 1226 C CA . ALA A 1 164 ? -32.811 -3.293 33.972 1.00 59.09 164 ALA A CA 1
ATOM 1227 C C . ALA A 1 164 ? -31.951 -2.632 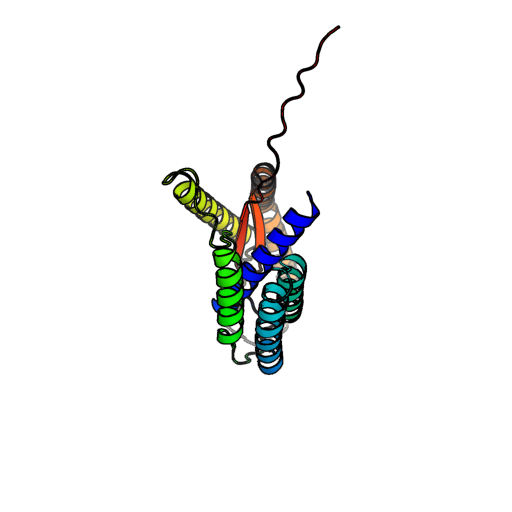32.879 1.00 59.09 164 ALA A C 1
ATOM 1229 O O . ALA A 1 164 ? -30.785 -2.330 33.113 1.00 59.09 164 ALA A O 1
ATOM 1230 N N . HIS A 1 165 ? -32.536 -2.300 31.720 1.00 60.62 165 HIS A N 1
ATOM 1231 C CA . HIS A 1 165 ? -31.820 -1.625 30.631 1.00 60.62 165 HIS A CA 1
ATOM 1232 C C . HIS A 1 165 ? -31.372 -0.200 31.009 1.00 60.62 165 HIS A C 1
ATOM 1234 O O . HIS A 1 165 ? -30.331 0.282 30.556 1.00 60.62 165 HIS A O 1
ATOM 1240 N N . GLN A 1 166 ? -32.142 0.501 31.846 1.00 68.81 166 GLN A N 1
ATOM 1241 C CA . GLN A 1 166 ? -31.799 1.848 32.306 1.00 68.81 166 GLN A CA 1
ATOM 1242 C C . GLN A 1 166 ? -30.697 1.820 33.374 1.00 68.81 166 GLN A C 1
ATOM 1244 O O . GLN A 1 166 ? -29.775 2.635 33.318 1.00 68.81 166 GLN A O 1
ATOM 1249 N N . GLU A 1 167 ? -30.728 0.835 34.272 1.00 71.88 167 GLU A N 1
ATOM 1250 C CA . GLU A 1 167 ? -29.678 0.603 35.266 1.00 71.88 167 GLU A CA 1
ATOM 1251 C C . GLU A 1 167 ? -28.366 0.128 34.617 1.00 71.88 167 GLU A C 1
ATOM 1253 O O . GLU A 1 167 ? -27.283 0.598 34.962 1.00 71.88 167 GLU A O 1
ATOM 1258 N N . GLN A 1 168 ? -28.451 -0.730 33.601 1.00 71.94 168 GLN A N 1
ATOM 1259 C CA . GLN A 1 168 ? -27.304 -1.210 32.827 1.00 71.94 168 GLN A CA 1
ATOM 1260 C C . GLN A 1 168 ? -26.676 -0.094 31.982 1.00 71.94 168 GLN A C 1
ATOM 1262 O O . GLN A 1 168 ? -25.452 0.023 31.909 1.00 71.94 168 GLN A O 1
ATOM 1267 N N . LYS A 1 169 ? -27.493 0.810 31.421 1.00 77.06 169 LYS A N 1
ATOM 1268 C CA . LYS A 1 169 ? -27.008 2.032 30.758 1.00 77.06 169 LYS A CA 1
ATOM 1269 C C . LYS A 1 169 ? -26.302 2.976 31.737 1.00 77.06 169 LYS A C 1
ATOM 1271 O O . LYS A 1 169 ? -25.272 3.540 31.371 1.00 77.06 169 LYS A O 1
ATOM 1276 N N . ALA A 1 170 ? -26.820 3.131 32.955 1.00 80.31 170 ALA A N 1
ATOM 1277 C CA . ALA A 1 170 ? -26.195 3.949 33.993 1.00 80.31 170 ALA A CA 1
ATOM 1278 C C . ALA A 1 170 ? -24.856 3.349 34.457 1.00 80.31 170 A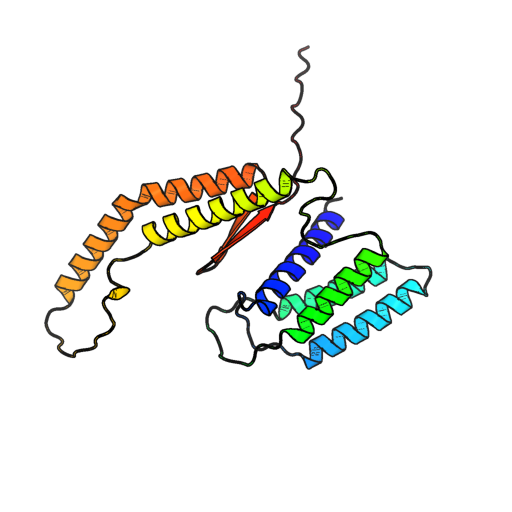LA A C 1
ATOM 1280 O O . ALA A 1 170 ? -23.848 4.051 34.456 1.00 80.31 170 ALA A O 1
ATOM 1281 N N . LYS A 1 171 ? -24.809 2.036 34.725 1.00 80.12 171 LYS A N 1
ATOM 1282 C CA . LYS A 1 171 ? -23.570 1.303 35.051 1.00 80.12 171 LYS A CA 1
ATOM 1283 C C . LYS A 1 171 ? -22.537 1.409 33.929 1.00 80.12 171 LYS A C 1
ATOM 1285 O O . LYS A 1 171 ? -21.364 1.666 34.185 1.00 80.12 171 LYS A O 1
ATOM 1290 N N . ARG A 1 172 ? -22.970 1.298 32.668 1.00 80.06 172 ARG A N 1
ATOM 1291 C CA . ARG A 1 172 ? -22.115 1.515 31.493 1.00 80.06 172 ARG A CA 1
ATOM 1292 C C . ARG A 1 172 ? -21.550 2.933 31.440 1.00 80.06 172 ARG A C 1
ATOM 1294 O O . ARG A 1 172 ? -20.365 3.095 31.169 1.00 80.06 172 ARG A O 1
ATOM 1301 N N . GLN A 1 173 ? -22.379 3.951 31.660 1.00 82.62 173 GLN A N 1
ATOM 1302 C CA . GLN A 1 173 ? -21.923 5.342 31.669 1.00 82.62 173 GLN A CA 1
ATOM 1303 C C . GLN A 1 173 ? -20.934 5.602 32.804 1.00 82.62 173 GLN A C 1
ATOM 1305 O O . GLN A 1 173 ? -19.914 6.240 32.567 1.00 82.62 173 GLN A O 1
ATOM 1310 N N . GLN A 1 174 ? -21.189 5.045 33.987 1.00 85.94 174 GLN A N 1
ATOM 1311 C CA . GLN A 1 174 ? -20.298 5.161 35.134 1.00 85.94 174 GLN A CA 1
ATOM 1312 C C . GLN A 1 174 ? -18.930 4.517 34.860 1.00 85.94 174 GLN A C 1
ATOM 1314 O O . GLN A 1 174 ? -17.911 5.183 35.006 1.00 85.94 174 GLN A O 1
ATOM 1319 N N . LEU A 1 175 ? -18.892 3.278 34.354 1.00 85.25 175 LEU A N 1
ATOM 1320 C CA . LEU A 1 175 ? -17.635 2.602 34.001 1.00 85.25 175 LEU A CA 1
ATOM 1321 C C . LEU A 1 175 ? -16.848 3.348 32.916 1.00 85.25 175 LEU A C 1
ATOM 1323 O O . LEU A 1 175 ? -15.625 3.444 32.986 1.00 85.25 175 LEU A O 1
ATOM 1327 N N . LEU A 1 176 ? -17.538 3.894 31.911 1.00 85.44 176 LEU A N 1
ATOM 1328 C CA . LEU A 1 176 ? -16.907 4.722 30.880 1.00 85.44 176 LEU A CA 1
ATOM 1329 C C . LEU A 1 176 ? -16.342 6.022 31.459 1.00 85.44 176 LEU A C 1
ATOM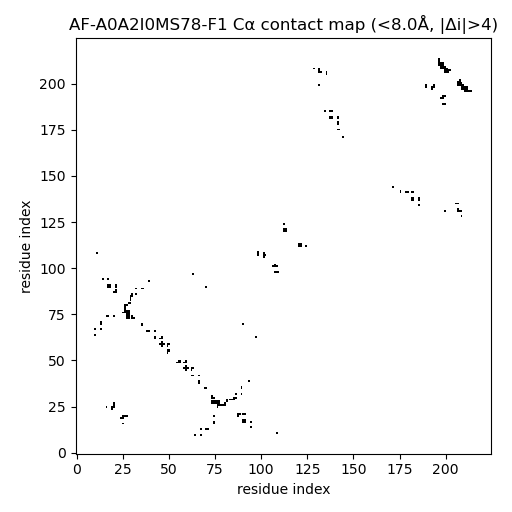 1331 O O . LEU A 1 176 ? -15.303 6.488 31.000 1.00 85.44 176 LEU A O 1
ATOM 1335 N N . GLN A 1 177 ? -17.005 6.598 32.462 1.00 87.50 177 GLN A N 1
ATOM 1336 C CA . GLN A 1 177 ? -16.552 7.811 33.132 1.00 87.50 177 GLN A CA 1
ATOM 1337 C C . GLN A 1 177 ? -15.333 7.539 34.023 1.00 87.50 177 GLN A C 1
ATOM 1339 O O . GLN A 1 177 ? -14.370 8.300 33.973 1.00 87.50 177 GLN A O 1
ATOM 1344 N N . GLU A 1 178 ? -15.323 6.415 34.742 1.00 89.81 178 GLU A N 1
ATOM 1345 C CA . GLU A 1 178 ? -14.181 5.946 35.539 1.00 89.81 178 GLU A CA 1
ATOM 1346 C C . GLU A 1 178 ? -12.963 5.611 34.667 1.00 89.81 178 GLU A C 1
ATOM 1348 O O . GLU A 1 178 ? -11.826 5.899 35.035 1.00 89.81 178 GLU A O 1
ATOM 1353 N N . ARG A 1 179 ? -13.186 5.032 33.480 1.00 93.44 179 ARG A N 1
ATOM 1354 C CA . ARG A 1 179 ? -12.126 4.639 32.534 1.00 93.44 179 ARG A CA 1
ATOM 1355 C C . ARG A 1 179 ? -11.735 5.744 31.553 1.00 93.44 179 ARG A C 1
ATOM 1357 O O . ARG A 1 179 ? -10.779 5.562 30.798 1.00 93.44 179 ARG A O 1
ATOM 1364 N N . LYS A 1 180 ? -12.418 6.893 31.565 1.00 91.88 180 LYS A N 1
ATOM 1365 C CA . LYS A 1 180 ? -12.117 8.046 30.699 1.00 91.88 180 LYS A CA 1
ATOM 1366 C C . LYS A 1 180 ? -10.637 8.467 30.745 1.00 91.88 180 LYS A C 1
ATOM 1368 O O . LYS A 1 180 ? -10.077 8.658 29.665 1.00 91.88 180 LYS A O 1
ATOM 1373 N N . PRO A 1 181 ? -9.961 8.514 31.914 1.00 95.06 181 PRO A N 1
ATOM 1374 C CA . PRO A 1 181 ? -8.543 8.875 31.974 1.00 95.06 181 PRO A CA 1
ATOM 1375 C C . PRO A 1 181 ? -7.631 7.916 31.193 1.00 95.06 181 PRO A C 1
ATOM 1377 O O . PRO A 1 181 ? -6.606 8.330 30.662 1.00 95.06 181 PRO A O 1
ATOM 1380 N N . LEU A 1 182 ? -8.008 6.636 31.064 1.00 94.06 182 LEU A N 1
ATOM 1381 C CA . LEU A 1 182 ? -7.246 5.662 30.272 1.00 94.06 182 LEU A CA 1
ATOM 1382 C C . LEU A 1 182 ? -7.354 5.945 28.771 1.00 94.06 182 LEU A C 1
ATOM 1384 O O . LEU A 1 182 ? -6.380 5.764 28.040 1.00 94.06 182 LEU A O 1
ATOM 1388 N N . LEU A 1 183 ? -8.527 6.388 28.306 1.00 92.38 183 LEU A N 1
ATOM 1389 C CA . LEU A 1 183 ? -8.725 6.796 26.913 1.00 92.38 183 LEU A CA 1
ATOM 1390 C C . LEU A 1 183 ? -7.937 8.066 26.603 1.00 92.38 183 LEU A C 1
ATOM 1392 O O . LEU A 1 183 ? -7.260 8.110 25.580 1.00 92.38 183 LEU A O 1
ATOM 1396 N N . GLU A 1 184 ? -7.970 9.043 27.510 1.00 94.38 184 GLU A N 1
ATOM 1397 C CA . GLU A 1 184 ? -7.180 10.272 27.407 1.00 94.38 184 GLU A CA 1
ATOM 1398 C C . GLU A 1 184 ? -5.682 9.954 27.348 1.00 94.38 184 GLU A C 1
ATOM 1400 O O . GLU A 1 184 ? -5.006 10.407 26.432 1.00 94.38 184 GLU A O 1
ATOM 1405 N N . ALA A 1 185 ? -5.175 9.083 28.227 1.00 95.31 185 ALA A N 1
ATOM 1406 C CA . ALA A 1 185 ? -3.781 8.640 28.186 1.00 95.31 185 ALA A CA 1
ATOM 1407 C C . ALA A 1 185 ? -3.425 7.921 26.869 1.00 95.31 185 ALA A C 1
ATOM 1409 O O . ALA A 1 185 ? -2.349 8.137 26.310 1.00 95.31 185 ALA A O 1
ATOM 1410 N N . CYS A 1 186 ? -4.331 7.094 26.331 1.00 94.25 186 CYS A N 1
ATOM 1411 C CA . CYS A 1 186 ? -4.138 6.451 25.029 1.00 94.25 186 CYS A CA 1
ATOM 1412 C C . CYS A 1 186 ? -4.115 7.459 23.872 1.00 94.25 186 CYS A C 1
ATOM 1414 O O . CYS A 1 186 ? -3.402 7.241 22.889 1.00 94.25 186 CYS A O 1
ATOM 1416 N N . ASP A 1 187 ? -4.922 8.515 23.929 1.00 94.06 187 ASP A N 1
ATOM 1417 C CA . ASP A 1 187 ? -4.969 9.541 22.888 1.00 94.06 187 ASP A CA 1
ATOM 1418 C C . ASP A 1 187 ? -3.759 10.486 22.983 1.00 94.06 187 ASP A C 1
ATOM 1420 O O . ASP A 1 187 ? -3.163 10.778 21.945 1.00 94.06 187 ASP A O 1
ATOM 1424 N N . SER A 1 188 ? -3.305 10.837 24.193 1.00 95.06 188 SER A N 1
ATOM 1425 C CA . SER A 1 188 ? -2.036 11.549 24.418 1.00 95.06 188 SER A CA 1
ATOM 1426 C C . SER A 1 188 ? -0.850 10.766 23.863 1.00 95.06 188 SER A C 1
ATOM 1428 O O . SER A 1 188 ? -0.118 11.291 23.033 1.00 95.06 188 SER A O 1
ATOM 1430 N N . LEU A 1 189 ? -0.737 9.470 24.187 1.00 94.19 189 LEU A N 1
ATOM 1431 C CA . LEU A 1 189 ? 0.322 8.608 23.651 1.00 94.19 189 LEU A CA 1
ATOM 1432 C C . LEU A 1 189 ? 0.332 8.580 22.114 1.00 94.19 189 LEU A C 1
ATOM 1434 O O . LEU A 1 189 ? 1.394 8.562 21.497 1.00 94.19 189 LEU A O 1
ATOM 1438 N N . ARG A 1 190 ? -0.846 8.580 21.473 1.00 93.00 190 ARG A N 1
ATOM 1439 C CA . ARG A 1 190 ? -0.931 8.651 20.006 1.00 93.00 190 ARG A CA 1
ATOM 1440 C C . ARG A 1 190 ? -0.407 9.994 19.488 1.00 93.00 190 ARG A C 1
ATOM 1442 O O . ARG A 1 190 ? 0.276 10.010 18.468 1.00 93.00 190 ARG A O 1
ATOM 1449 N N . GLY A 1 191 ? -0.756 11.093 20.156 1.00 91.88 191 GLY A N 1
ATOM 1450 C CA . GLY A 1 191 ? -0.284 12.435 19.817 1.00 91.88 191 GLY A CA 1
ATOM 1451 C C . GLY A 1 191 ? 1.232 12.569 19.950 1.00 91.88 191 GLY A C 1
ATOM 1452 O O . GLY A 1 191 ? 1.885 13.026 19.014 1.00 91.88 191 GLY A O 1
ATOM 1453 N N . ASP A 1 192 ? 1.791 12.087 21.059 1.00 93.19 192 ASP A N 1
ATOM 1454 C CA . ASP A 1 192 ? 3.228 12.138 21.337 1.00 93.19 192 ASP A CA 1
ATOM 1455 C C . ASP A 1 192 ? 4.021 11.334 20.299 1.00 93.19 192 ASP A C 1
ATOM 1457 O O . ASP A 1 192 ? 4.997 11.821 19.734 1.00 93.19 192 ASP A O 1
ATOM 1461 N N . LEU A 1 193 ? 3.557 10.126 19.962 1.00 91.00 193 LEU A N 1
ATOM 1462 C CA . LEU A 1 193 ? 4.173 9.309 18.914 1.00 91.00 193 LEU A CA 1
ATOM 1463 C C . LEU A 1 193 ? 4.091 9.978 17.536 1.00 91.00 193 LEU A C 1
ATOM 1465 O O . LEU A 1 193 ? 5.066 9.945 16.784 1.00 91.00 193 LEU A O 1
ATOM 1469 N N . ALA A 1 194 ? 2.981 10.651 17.223 1.00 89.19 194 ALA A N 1
ATOM 1470 C CA . ALA A 1 194 ? 2.845 11.387 15.969 1.00 89.19 194 ALA A CA 1
ATOM 1471 C C . ALA A 1 194 ? 3.832 12.564 15.871 1.00 89.19 194 ALA A C 1
ATOM 1473 O O . ALA A 1 194 ? 4.308 12.851 14.773 1.00 89.19 194 ALA A O 1
ATOM 1474 N N . ALA A 1 195 ? 4.194 13.201 16.993 1.00 87.25 195 ALA A N 1
ATOM 1475 C CA . ALA A 1 195 ? 5.235 14.233 17.026 1.00 87.25 195 ALA A CA 1
ATOM 1476 C C . ALA A 1 195 ? 6.626 13.679 16.657 1.00 87.25 195 ALA A C 1
ATOM 1478 O O . ALA A 1 195 ? 7.445 14.403 16.095 1.00 87.25 195 ALA A O 1
ATOM 1479 N N . PHE A 1 196 ? 6.866 12.386 16.896 1.00 85.06 196 PHE A N 1
ATOM 1480 C CA . PHE A 1 196 ? 8.070 11.667 16.463 1.00 85.06 196 PHE A CA 1
ATOM 1481 C C . PHE A 1 196 ? 7.937 11.028 15.068 1.00 85.06 196 PHE A C 1
ATOM 1483 O O . PHE A 1 196 ? 8.793 10.247 14.660 1.00 85.06 196 PHE A O 1
ATOM 1490 N N . GLY A 1 197 ? 6.865 11.331 14.327 1.00 82.81 197 GLY A N 1
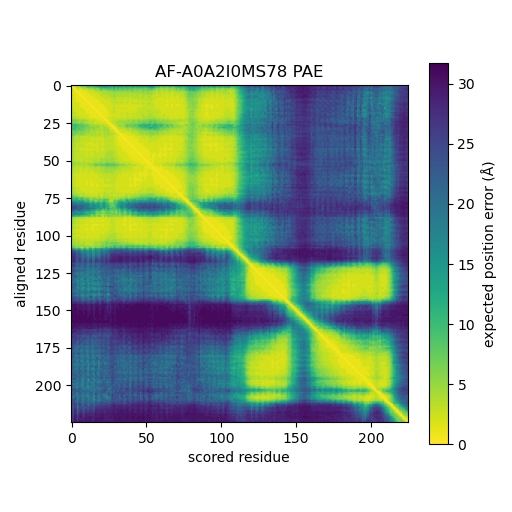ATOM 1491 C CA . GLY A 1 197 ? 6.596 10.753 13.008 1.00 82.81 197 GLY A CA 1
ATOM 1492 C C . GLY A 1 197 ? 6.063 9.316 13.044 1.00 82.81 197 GLY A C 1
ATOM 1493 O O . GLY A 1 197 ? 5.996 8.673 11.999 1.00 82.81 197 GLY A O 1
ATOM 1494 N N . ILE A 1 198 ? 5.672 8.797 14.212 1.00 87.50 198 ILE A N 1
ATOM 1495 C CA . ILE A 1 198 ? 5.078 7.464 14.376 1.00 87.50 198 ILE A CA 1
ATOM 1496 C C . ILE A 1 198 ? 3.552 7.607 14.415 1.00 87.50 198 ILE A C 1
ATOM 1498 O O . ILE A 1 198 ? 2.964 8.049 15.401 1.00 87.50 198 ILE A O 1
ATOM 1502 N N . HIS A 1 199 ? 2.878 7.200 13.344 1.00 87.75 199 HIS A N 1
ATOM 1503 C CA . HIS A 1 199 ? 1.425 7.281 13.231 1.00 87.75 199 HIS A CA 1
ATOM 1504 C C . HIS A 1 199 ? 0.768 5.933 13.528 1.00 87.75 199 HIS A C 1
ATOM 1506 O O . HIS A 1 199 ? 1.062 4.933 12.879 1.00 87.75 199 HIS A O 1
ATOM 1512 N N . ILE A 1 200 ? -0.170 5.912 14.480 1.00 89.44 200 ILE A N 1
ATOM 1513 C CA . ILE A 1 200 ? -0.961 4.720 14.818 1.00 89.44 200 ILE A CA 1
ATOM 1514 C C . ILE A 1 200 ? -2.309 4.767 14.096 1.00 89.44 200 ILE A C 1
ATOM 1516 O O . ILE A 1 200 ? -3.095 5.701 14.274 1.00 89.44 200 ILE A O 1
ATOM 1520 N N . LYS A 1 201 ? -2.604 3.708 13.346 1.00 86.44 201 LYS A N 1
ATOM 1521 C CA . LYS A 1 201 ? -3.889 3.433 12.701 1.00 86.44 201 LYS A CA 1
ATOM 1522 C C . LYS A 1 201 ? -4.609 2.332 13.476 1.00 86.44 201 LYS A C 1
ATOM 1524 O O . LYS A 1 201 ? -4.187 1.176 13.460 1.00 86.44 201 LYS A O 1
ATOM 1529 N N . ASP A 1 202 ? -5.709 2.688 14.133 1.00 82.00 202 ASP A N 1
ATOM 1530 C CA . ASP A 1 202 ? -6.564 1.721 14.823 1.00 82.00 202 ASP A CA 1
ATOM 1531 C C . ASP A 1 202 ? -7.566 1.112 13.838 1.00 82.00 202 ASP A C 1
ATOM 1533 O O . ASP A 1 202 ? -8.434 1.803 13.302 1.00 82.00 202 ASP A O 1
ATOM 1537 N N . ARG A 1 203 ? -7.447 -0.195 13.605 1.00 77.31 203 ARG A N 1
ATOM 1538 C CA . ARG A 1 203 ? -8.446 -1.019 12.917 1.00 77.31 203 ARG A CA 1
ATOM 1539 C C . ARG A 1 203 ? -9.264 -1.754 13.986 1.00 77.31 203 ARG A C 1
ATOM 1541 O O . ARG A 1 203 ? -8.793 -1.940 15.103 1.00 77.31 203 ARG A O 1
ATOM 1548 N N . ALA A 1 204 ? -10.493 -2.166 13.663 1.00 67.69 204 ALA A N 1
ATOM 1549 C CA . ALA A 1 204 ? -11.490 -2.638 14.639 1.00 67.69 204 ALA A CA 1
ATOM 1550 C C . ALA A 1 204 ? -10.949 -3.570 15.751 1.00 67.69 204 ALA A C 1
ATOM 1552 O O . ALA A 1 204 ? -11.283 -3.368 16.915 1.00 67.69 204 ALA A O 1
ATOM 1553 N N . ALA A 1 205 ? -10.099 -4.545 15.406 1.00 62.81 205 ALA A N 1
ATOM 1554 C CA . ALA A 1 205 ? -9.486 -5.477 16.361 1.00 62.81 205 ALA A CA 1
ATOM 1555 C C . ALA A 1 205 ? -7.948 -5.383 16.455 1.00 62.81 205 ALA A C 1
ATOM 1557 O O . ALA A 1 205 ? -7.348 -6.095 17.257 1.00 62.81 205 ALA A O 1
ATOM 1558 N N . VAL A 1 206 ? -7.293 -4.549 15.638 1.00 71.31 206 VAL A N 1
ATOM 1559 C CA . VAL A 1 206 ? -5.824 -4.515 15.511 1.00 71.31 206 VAL A CA 1
ATOM 1560 C C . VAL A 1 206 ? -5.346 -3.077 15.336 1.00 71.31 206 VAL A C 1
ATOM 1562 O O . VAL A 1 206 ? -5.869 -2.346 14.498 1.00 71.31 206 VAL A O 1
ATOM 1565 N N . SER A 1 207 ? -4.320 -2.677 16.081 1.00 83.00 207 SER A N 1
ATOM 1566 C CA . SER A 1 207 ? -3.634 -1.397 15.891 1.00 83.00 207 SER A CA 1
ATOM 1567 C C . SER A 1 207 ? -2.359 -1.621 15.085 1.00 83.00 207 SER A C 1
ATOM 1569 O O . SER A 1 207 ? -1.535 -2.451 15.450 1.00 83.00 207 SER A O 1
ATOM 1571 N N . THR A 1 208 ? -2.204 -0.886 13.988 1.00 83.50 208 THR A N 1
ATOM 1572 C CA . THR A 1 208 ? -1.001 -0.895 13.137 1.00 83.50 208 THR A CA 1
ATOM 1573 C C . THR A 1 208 ? -0.306 0.458 13.225 1.00 83.50 208 THR A C 1
ATOM 1575 O O . THR A 1 208 ? -0.989 1.461 13.433 1.00 83.50 208 THR A O 1
ATOM 1578 N N . TRP A 1 209 ? 1.010 0.523 13.036 1.00 86.56 209 TRP A N 1
ATOM 1579 C CA . TRP A 1 209 ? 1.754 1.785 13.055 1.00 86.56 209 TRP A CA 1
ATOM 1580 C C . TRP A 1 209 ? 2.616 1.973 11.803 1.00 86.56 209 TRP A C 1
ATOM 1582 O O . TRP A 1 209 ? 2.937 1.022 11.092 1.00 86.56 209 TRP A O 1
ATOM 1592 N N . GLU A 1 210 ? 2.957 3.222 11.502 1.00 81.38 210 GLU A N 1
ATOM 1593 C CA . GLU A 1 210 ? 3.883 3.583 10.433 1.00 81.38 210 GLU A CA 1
ATOM 1594 C C . GLU A 1 210 ? 4.794 4.727 10.869 1.00 81.38 210 GLU A C 1
ATOM 1596 O O . GLU A 1 210 ? 4.341 5.671 11.510 1.00 81.38 210 GLU A O 1
ATOM 1601 N N . MET A 1 211 ? 6.072 4.651 10.502 1.00 79.81 211 MET A N 1
ATOM 1602 C CA . MET A 1 211 ? 7.023 5.742 10.690 1.00 79.81 211 MET A CA 1
ATOM 1603 C C . MET A 1 211 ? 7.122 6.540 9.389 1.00 79.81 211 MET A C 1
ATOM 1605 O O . MET A 1 211 ? 7.508 6.007 8.348 1.00 79.81 211 MET A O 1
ATOM 1609 N N . VAL A 1 212 ? 6.737 7.810 9.433 1.00 68.94 212 VAL A N 1
ATOM 1610 C CA . VAL A 1 212 ? 6.899 8.756 8.331 1.00 68.94 212 VAL A CA 1
ATOM 1611 C C . VAL A 1 212 ? 8.139 9.588 8.630 1.00 68.94 212 VAL A C 1
ATOM 1613 O O . VAL A 1 212 ? 8.143 10.382 9.564 1.00 68.94 212 VAL A O 1
ATOM 1616 N N . GLU A 1 213 ? 9.194 9.442 7.824 1.00 52.94 213 GLU A N 1
ATOM 1617 C CA . GLU A 1 213 ? 10.351 10.342 7.904 1.00 52.94 213 GLU A CA 1
ATOM 1618 C C . GLU A 1 213 ? 9.886 11.784 7.623 1.00 52.94 213 GLU A C 1
ATOM 1620 O O . GLU A 1 213 ? 9.444 12.144 6.519 1.00 52.94 213 GLU A O 1
ATOM 1625 N N . GLY A 1 214 ? 9.934 12.613 8.666 1.00 45.34 214 GLY A N 1
ATOM 1626 C CA . GLY A 1 214 ? 9.476 13.993 8.662 1.00 45.34 214 GLY A CA 1
ATOM 1627 C C . GLY A 1 214 ? 10.422 14.892 9.445 1.00 45.34 214 GLY A C 1
ATOM 1628 O O . GLY A 1 214 ? 10.329 14.960 10.659 1.00 45.34 214 GLY A O 1
ATOM 1629 N N . ARG A 1 215 ? 11.296 15.582 8.697 1.00 37.88 215 ARG A N 1
ATOM 1630 C CA . ARG A 1 215 ? 11.899 16.899 8.972 1.00 37.88 215 ARG A CA 1
ATOM 1631 C C . ARG A 1 215 ? 12.373 17.112 10.424 1.00 37.88 215 ARG A C 1
ATOM 1633 O O . ARG A 1 215 ? 11.599 17.537 11.275 1.00 37.88 215 ARG A O 1
ATOM 1640 N N . GLN A 1 216 ? 13.677 16.946 10.673 1.00 33.44 216 GLN A N 1
ATOM 1641 C CA . GLN A 1 216 ? 14.313 17.687 11.766 1.00 33.44 216 GLN A CA 1
ATOM 1642 C C . GLN A 1 216 ? 13.997 19.171 11.543 1.00 33.44 216 GLN A C 1
ATOM 1644 O O . GLN A 1 216 ? 14.409 19.758 10.543 1.00 33.44 216 GLN A O 1
ATOM 1649 N N . ALA A 1 217 ? 13.182 19.752 12.419 1.00 33.69 217 ALA A N 1
ATOM 1650 C CA . ALA A 1 217 ? 13.051 21.191 12.499 1.00 33.69 217 ALA A CA 1
ATOM 1651 C C . ALA A 1 217 ? 14.406 21.720 12.979 1.00 33.69 217 ALA A C 1
ATOM 1653 O O . ALA A 1 217 ? 14.768 21.530 14.140 1.00 33.69 217 ALA A O 1
ATOM 1654 N N . GLU A 1 218 ? 15.182 22.322 12.078 1.00 31.66 218 GLU A N 1
ATOM 1655 C CA . GLU A 1 218 ? 16.344 23.108 12.482 1.00 31.66 218 GLU A CA 1
ATOM 1656 C C . GLU A 1 218 ? 15.865 24.227 13.424 1.00 31.66 218 GLU A C 1
ATOM 1658 O O . GLU A 1 218 ? 14.919 24.949 13.081 1.00 31.66 218 GLU A O 1
ATOM 1663 N N . PRO A 1 219 ? 16.473 24.394 14.611 1.00 35.94 219 PRO A N 1
ATOM 1664 C CA . PRO A 1 219 ? 16.166 25.530 15.456 1.00 35.94 219 PRO A CA 1
ATOM 1665 C C . PRO A 1 219 ? 16.675 26.797 14.766 1.00 35.94 219 PRO A C 1
ATOM 1667 O O . PRO A 1 219 ? 17.875 26.964 14.543 1.00 35.94 219 PRO A O 1
ATOM 1670 N N . GLN A 1 220 ? 15.745 27.696 14.437 1.00 34.78 220 GLN A N 1
ATOM 1671 C CA . GLN A 1 220 ? 16.063 29.056 14.019 1.00 34.78 220 GLN A CA 1
ATOM 1672 C C . GLN A 1 220 ? 16.903 29.715 15.116 1.00 34.78 220 GLN A C 1
ATOM 1674 O O . GLN A 1 220 ? 16.430 29.964 16.223 1.00 34.78 220 GLN A O 1
ATOM 1679 N N . THR A 1 221 ? 18.168 29.986 14.811 1.00 34.28 221 THR A N 1
ATOM 1680 C CA . THR A 1 221 ? 19.004 30.855 15.631 1.00 34.28 221 THR A CA 1
ATOM 1681 C C . THR A 1 221 ? 18.586 32.295 15.356 1.00 34.28 221 THR A C 1
ATOM 1683 O O . THR A 1 221 ? 18.882 32.861 14.303 1.00 34.28 221 THR A O 1
ATOM 1686 N N . GLU A 1 222 ? 17.858 32.884 16.305 1.00 37.22 222 GLU A N 1
ATOM 1687 C CA . GLU A 1 222 ? 17.600 34.321 16.356 1.00 37.22 222 GLU A CA 1
ATOM 1688 C C . GLU A 1 222 ? 18.936 35.078 16.381 1.00 37.22 222 GLU A C 1
ATOM 1690 O O . GLU A 1 222 ? 19.676 35.061 17.368 1.00 37.22 222 GLU A O 1
ATOM 1695 N N . LYS A 1 223 ? 19.252 35.774 15.285 1.00 38.78 223 LYS A N 1
ATOM 1696 C CA . LYS A 1 223 ? 20.250 36.843 15.293 1.00 38.78 223 LYS A CA 1
ATOM 1697 C C . LYS A 1 223 ? 19.629 38.051 15.992 1.00 38.78 223 LYS A C 1
ATOM 1699 O O . LYS A 1 223 ? 18.779 38.723 15.415 1.00 38.78 223 LYS A O 1
ATOM 1704 N N . LYS A 1 224 ? 20.053 38.318 17.230 1.00 42.38 224 LYS A N 1
ATOM 1705 C CA . LYS A 1 224 ? 19.863 39.628 17.863 1.00 42.38 224 LYS A CA 1
ATOM 1706 C C . LYS A 1 224 ? 20.754 40.654 17.161 1.00 42.38 224 LYS A C 1
ATOM 1708 O O . LYS A 1 224 ? 21.956 40.421 17.028 1.00 42.38 224 LYS A O 1
ATOM 1713 N N . SER A 1 225 ? 20.120 41.732 16.703 1.00 44.22 225 SER A N 1
ATOM 1714 C CA . SER A 1 225 ? 20.744 42.995 16.292 1.00 44.22 225 SER A CA 1
ATOM 1715 C C . SER A 1 225 ? 21.467 43.682 17.443 1.00 44.22 225 SER A C 1
ATOM 1717 O O . SER A 1 225 ? 21.045 43.477 18.606 1.00 44.22 225 SER A O 1
#

pLDDT: mean 78.74, std 19.14, range [31.66, 97.69]

InterPro domains:
  IPR009080 Aminoacyl-tRNA synthetase, class Ia, anticodon-binding [SSF47323] (30-210)
  IPR024909 Cysteinyl-tRNA synthetase/mycothiol ligase [PTHR10890] (1-218)

Radius of gyration: 24.08 Å; Cα contacts (8 Å, |Δi|>4): 145; chains: 1; bounding box: 65×61×61 Å

Foldseek 3Di:
DVVVLVLLVLLLVLLVLLVCLLVVVAAFDDDDLVVLVVLLVVLVVQLVVCCVVVHNVVSNSVSLVVSSVVSVVRSDGDPDHPPDDRDSPSSVVNSVVVQVVVVVVVDHSPPPPDPPDPDPSVVVVVVVQVVQVVLLVLVCVLQDQPPPVPPPDDDDDDDDVPVVVVVSVVVNVVSNVVSVVSVVVSVVVQVVCVVQQWHWDDDPNDIDIDRDDDDDPDPDDDDDD

Mean predicted aligned error: 16.21 Å

Nearest PDB structures (foldseek):
  8qhp-assembly1_B  TM=7.410E-01  e=2.036E-01  Pyrococcus furiosus DSM 3638
  6u8t-assembly1_A  TM=2.420E-01  e=5.747E+00  Pasteurella multocida subsp. multocida str. Pm70

Secondary structure (DSSP, 8-state):
-HHHHHHHHHHHHHHHHHHHHHTT-S-BSPP-HHHHHHHHHHHHHHHHHHHHTTT-HHHHHHHHHHHHHHHHHH--B-SS---PPP--HHHHHHHHHHHHHHHHTT---S--S-SS-TTHHHHHHHHHHHHHHHHHHHHHHHH--TTTTT--------SSHHHHHHHHHHHHHHHHHHHHHHHHHHHHHHHHHHHTTEEEEEETTEEEEEE--------------

Sequence (225 aa):
MDDAKNLLQAISSFIKDADAYIKGQLVCAPVKEDILWERLANTKVTVKAAFADDFDTSRAVAAIMDLIHHGNRQLKAVTKDAGSPRSSVVYGSIISYIEGFFNDLGMSFGEKQVALGGGDSALLSSVIEELVRFRAKVRHYALALPDAAAEAVPMEGAVGTKGAHQEQKAKRQQLLQERKPLLEACDSLRGDLAAFGIHIKDRAAVSTWEMVEGRQAEPQTEKKS

Solvent-accessible surface area (backbone atoms only — not comparable to full-atom values): 13419 Å² total; per-residue (Å²): 116,66,66,64,52,52,50,53,48,52,53,52,51,47,49,52,52,45,48,30,37,56,72,64,75,45,50,43,59,88,72,66,58,70,62,51,53,50,45,52,54,50,34,53,53,49,33,53,51,21,50,71,49,86,56,31,56,67,59,26,51,50,43,49,50,51,48,50,52,60,49,53,70,48,65,44,79,45,98,65,87,80,83,62,85,82,77,38,64,64,50,55,53,50,48,54,49,52,47,49,57,35,44,78,72,76,39,82,79,65,76,85,68,62,95,81,62,88,61,64,56,56,50,48,50,53,50,51,52,52,49,47,52,50,43,46,50,52,45,47,59,42,68,56,64,92,57,84,84,66,77,86,67,92,78,88,79,94,81,69,64,71,62,56,54,52,52,52,50,49,53,50,50,50,51,42,59,72,29,41,64,55,46,51,52,46,51,49,54,47,53,57,36,42,76,72,26,34,44,74,49,79,46,100,91,49,67,48,75,46,77,49,96,69,75,86,77,76,80,80,79,80,80,81,130